Protein 5IWB (pdb70)

Radius of gyration: 17.61 Å; Cα contacts (8 Å, |Δi|>4): 401; chains: 2; bounding box: 46×33×45 Å

Organism: Arabidopsis thaliana (NCBI:txid3702)

Secondary structure (DSSP, 8-state):
----TT--SSSEEEEE---STTPPPHHHHHHHHHHHHHHHHS-HHHHHHHEEEEEESS-EEEEE---HHHHHTTTTSTTEEEEEE---SBTTTTB--SEEEETTEEE--/--HHHHHHHHHHHHHHHTT-HHHHHHHHHHHHHTT----HHHHHHHHHHHHHHT-HHHHHHHHHHHHHTTGGG-HHHHHHHHHHHHHTT-HHHHHHHHHH-----HHHHHHHHHHH-

Nearest PDB structures (foldseek):
  5iww-assembly1_C  TM=9.945E-01  e=4.460E-23  Arabidopsis thaliana
  5gi0-assembly1_A  TM=9.874E-01  e=4.372E-20  Arabidopsis thaliana
  5mpy-assembly1_B  TM=9.295E-01  e=5.511E-19  Arabidopsis thaliana
  5ydg-assembly1_A  TM=9.450E-01  e=2.407E-15  Arabidopsis thaliana
  5mpx-assembly1_A  TM=9.045E-01  e=8.274E-15  Arabidopsis thaliana

B-factor: mean 23.78, std 11.67, range [8.82, 72.84]

Foldseek 3Di:
DDDAALQPQQKKKWAFDADPVPGDDPVVLVVVQLVLQCVLVVHSQVSLQFFFAAADPPTRITMGGHHNVSLVVSPPDHGTDDIGGFHPPDNVVSHSDHFTRHSHDTHGD/DDVVLVVLLVVLQVCVVVVVLVVSLVSVVVCVVVPNDHDLSSLLSNLVSCLVVLVVVVLVVVVVVCVVVVVLAPPSNLVSSLLSCLSNQNLVVSVVSVVSYPVDDVVVSPVSNVVND

Sequence (226 aa):
TIMLPGSDYNHWLIVMEFPKDPAPSRDQMIDTYLNTLATVLGSMEEAKKNMYAFSTTTYTGFQCTIDEETSEKFKGLPGVLWVLPDSYIDVKNKDYGGDKYINGEIIPSVAPTVVTYNALIDGLCKAGKLDEALKLFEEMVEKGIKPDEEFTFSSVVLKACARLGALELGKQIHGYVIKSGFESNVVVYNALIDMYSKCGLLEEARKVFDEMPELTYRRVVESYCRRAK

InterPro domains:
  IPR037045 Peptidase S8 propeptide/proteinase inhibitor I9 superfamily [G3DSA:3.30.70.80] (83-169)
  IPR039206 MORF/ORRM1/DAG-like [PTHR31346] (8-218)
  IPR054059 MORF/ORRM1/DAG-like, MORF domain [PF21864] (87-179)

GO terms:
  GO:0005515 protein binding (F, IPI)
  GO:0003729 mRNA binding (F, IDA)
  GO:0009507 chloroplast (C, HDA)
  GO:0009570 chloroplast stroma (C, HDA)
  GO:0009941 chloroplast envelope (C, HDA)
  GO:1900865 chloroplast RNA modification (P, IMP)
  GO:0009507 chloroplast (C, IPI)
  GO:0042803 protein homodimerization activity (F, IPI)
  GO:0046983 protein dimerization activity (F, IPI)

Solvent-accessible surface area: 11400 Å² total; per-residue (Å²): 177,32,78,4,18,17,8,73,34,75,35,6,0,0,5,6,103,40,85,184,131,116,69,27,58,85,98,102,22,8,78,42,0,10,82,14,0,15,98,25,52,65,46,70,135,67,0,79,124,19,1,46,0,0,6,13,116,73,8,40,0,0,0,0,51,13,74,84,133,24,1,88,117,0,99,79,46,117,29,22,31,3,9,2,0,1,1,34,86,50,34,191,102,146,41,28,3,16,20,57,13,100,104,39,101,68,74,99,114,135,56,109,66,12,71,71,25,22,63,92,0,79,35,42,10,185,63,55,115,23,84,90,0,5,113,38,1,21,62,0,5,92,144,63,31,152,3,31,47,121,0,1,25,24,0,0,77,0,0,6,140,73,48,25,40,82,6,0,33,2,0,0,0,22,0,1,16,44,45,34,53,88,39,72,58,0,3,49,7,0,6,33,0,2,0,78,26,25,58,34,126,46,0,117,58,0,52,91,64,35,154,188,34,61,69,170,129,3,48,53,14,44,73,174,54,172

Structure (mmCIF, N/CA/C/O backbone):
data_5IWB
#
_entry.id   5IWB
#
_cell.length_a   63.110
_cell.length_b   63.110
_cell.length_c   136.303
_cell.angle_alpha   90.00
_cell.angle_beta   90.00
_cell.angle_gamma   90.00
#
_symmetry.space_group_name_H-M   'P 41 21 2'
#
loop_
_entity.id
_entity.type
_entity.pdbx_description
1 polymer 'Multiple organellar RNA editing factor 9, chloroplastic'
2 polymer PLS3-PPR
3 water water
#
loop_
_atom_site.group_PDB
_atom_site.id
_atom_site.type_symbol
_atom_site.label_atom_id
_atom_site.label_alt_id
_atom_site.label_comp_id
_atom_site.label_asym_id
_atom_site.label_entity_id
_atom_site.label_seq_id
_atom_site.pdbx_PDB_ins_code
_atom_site.Cartn_x
_atom_site.Cartn_y
_atom_site.Cartn_z
_atom_site.occupancy
_atom_site.B_iso_or_equiv
_atom_site.auth_seq_id
_atom_site.auth_comp_id
_atom_site.auth_asym_id
_atom_site.auth_atom_id
_atom_site.pdbx_PDB_model_num
ATOM 1 N N . THR A 1 6 ? -17.974 -2.352 -5.335 1.00 48.12 6 THR A N 1
ATOM 2 C CA . THR A 1 6 ? -17.329 -2.088 -6.620 1.00 55.51 6 THR A CA 1
ATOM 3 C C . THR A 1 6 ? -17.172 -0.589 -6.890 1.00 57.67 6 THR A C 1
ATOM 4 O O . THR A 1 6 ? -16.193 -0.160 -7.503 1.00 61.96 6 THR A O 1
ATOM 8 N N . ILE A 1 7 ? -18.140 0.202 -6.435 1.00 44.76 7 ILE A N 1
ATOM 9 C CA . ILE A 1 7 ? -18.132 1.648 -6.625 1.00 31.42 7 ILE A CA 1
ATOM 10 C C . ILE A 1 7 ? -17.562 2.298 -5.375 1.00 22.27 7 ILE A C 1
ATOM 11 O O . ILE A 1 7 ? -18.046 2.047 -4.267 1.00 26.55 7 ILE A O 1
ATOM 16 N N . MET A 1 8 ? -16.528 3.123 -5.545 1.00 23.10 8 MET A N 1
ATOM 17 C CA . MET A 1 8 ? -15.936 3.868 -4.437 1.00 23.69 8 MET A CA 1
ATOM 18 C C . MET A 1 8 ? -15.551 5.261 -4.917 1.00 26.52 8 MET A C 1
ATOM 19 O O . MET A 1 8 ? -15.230 5.455 -6.093 1.00 25.87 8 MET A O 1
ATOM 24 N N . LEU A 1 9 ? -15.581 6.230 -4.000 1.00 19.58 9 LEU A N 1
ATOM 25 C CA . LEU A 1 9 ? -15.182 7.585 -4.353 1.00 17.98 9 LEU A CA 1
ATOM 26 C C . LEU A 1 9 ? -13.683 7.641 -4.646 1.00 22.65 9 LEU A C 1
ATOM 27 O O . LEU A 1 9 ? -12.896 6.902 -4.043 1.00 20.63 9 LEU A O 1
ATOM 32 N N . PRO A 1 10 ? -13.269 8.509 -5.570 1.00 21.05 10 PRO A N 1
ATOM 33 C CA . PRO A 1 10 ? -11.834 8.694 -5.821 1.00 22.18 10 PRO A CA 1
ATOM 34 C C . PRO A 1 10 ? -11.103 9.034 -4.531 1.00 19.03 10 PRO A C 1
ATOM 35 O O . PRO A 1 10 ? -11.518 9.918 -3.780 1.00 18.85 10 PRO A O 1
ATOM 39 N N . GLY A 1 11 ? -10.016 8.307 -4.271 1.00 17.81 11 GLY A N 1
ATOM 40 C CA . GLY A 1 11 ? -9.213 8.518 -3.090 1.00 19.88 11 GLY A CA 1
ATOM 41 C C . GLY A 1 11 ? -9.589 7.671 -1.890 1.00 20.61 11 GLY A C 1
ATOM 42 O O . GLY A 1 11 ? -8.803 7.587 -0.941 1.00 23.30 11 GLY A O 1
ATOM 43 N N . SER A 1 12 ? -10.764 7.048 -1.897 1.00 18.41 12 SER A N 1
ATOM 44 C CA . SER A 1 12 ? -11.203 6.220 -0.773 1.00 15.92 12 SER A CA 1
ATOM 45 C C . SER A 1 12 ? -10.576 4.842 -0.905 1.00 24.72 12 SER A C 1
ATOM 46 O O . SER A 1 12 ? -11.072 3.993 -1.644 1.00 30.48 12 SER A O 1
ATOM 49 N N . ASP A 1 13 ? -9.482 4.607 -0.179 1.00 17.62 13 ASP A N 1
ATOM 50 C CA . ASP A 1 13 ? -8.791 3.324 -0.213 1.00 15.88 13 ASP A CA 1
ATOM 51 C C . ASP A 1 13 ? -8.769 2.639 1.150 1.00 16.48 13 ASP A C 1
ATOM 52 O O . ASP A 1 13 ? -8.068 1.634 1.315 1.00 18.27 13 ASP A O 1
ATOM 57 N N . TYR A 1 14 ? -9.502 3.172 2.126 1.00 15.35 14 TYR A N 1
ATOM 58 C CA . TYR A 1 14 ? -9.618 2.629 3.483 1.00 16.48 14 TYR A CA 1
ATOM 59 C C . TYR A 1 14 ? -8.284 2.617 4.223 1.00 14.91 14 TYR A C 1
ATOM 60 O O . TYR A 1 14 ? -8.146 1.955 5.262 1.00 15.74 14 TYR A O 1
ATOM 69 N N . ASN A 1 15 ? -7.316 3.386 3.716 1.00 18.94 15 ASN A N 1
ATOM 70 C CA . ASN A 1 15 ? -6.077 3.690 4.428 1.00 14.79 15 ASN A CA 1
ATOM 71 C C . ASN A 1 15 ? -5.955 5.185 4.702 1.00 16.84 15 ASN A C 1
ATOM 72 O O . ASN A 1 15 ? -4.885 5.651 5.122 1.00 16.42 15 ASN A O 1
ATOM 77 N N . HIS A 1 16 ? -7.018 5.942 4.439 1.00 12.21 16 HIS A N 1
ATOM 78 C CA . HIS A 1 16 ? -7.135 7.365 4.736 1.00 13.72 16 HIS A CA 1
ATOM 79 C C . HIS A 1 16 ? -8.474 7.577 5.418 1.00 15.96 16 HIS A C 1
ATOM 80 O O . HIS A 1 16 ? -9.506 7.141 4.894 1.00 13.89 16 HIS A O 1
ATOM 87 N N . TRP A 1 17 ? -8.473 8.249 6.570 1.00 11.21 17 TRP A N 1
ATOM 88 C CA . TRP A 1 17 ? -9.663 8.322 7.404 1.00 10.98 17 TRP A CA 1
ATOM 89 C C . TRP A 1 17 ? -9.934 9.738 7.876 1.00 14.09 17 TRP A C 1
ATOM 90 O O . TRP A 1 17 ? -9.024 10.438 8.321 1.00 12.95 17 TRP A O 1
ATOM 101 N N . LEU A 1 18 ? -11.202 10.140 7.775 1.00 10.73 18 LEU A N 1
ATOM 102 C CA . LEU A 1 18 ? -11.708 11.389 8.328 1.00 11.02 18 LEU A CA 1
ATOM 103 C C . LEU A 1 18 ? -12.308 11.116 9.705 1.00 13.08 18 LEU A C 1
ATOM 104 O O . LEU A 1 18 ? -13.261 10.335 9.832 1.00 12.59 18 LEU A O 1
ATOM 109 N N . ILE A 1 19 ? -11.763 11.766 10.728 1.00 10.81 19 ILE A N 1
ATOM 110 C CA . ILE A 1 19 ? -12.229 11.639 12.108 1.00 12.11 19 ILE A CA 1
ATOM 111 C C . ILE A 1 19 ? -12.844 12.978 12.487 1.00 13.89 19 ILE A C 1
ATOM 112 O O . ILE A 1 19 ? -12.122 13.969 12.651 1.00 12.80 19 ILE A O 1
ATOM 117 N N . VAL A 1 20 ? -14.176 13.033 12.612 1.00 10.59 20 VAL A N 1
ATOM 118 C CA . VAL A 1 20 ? -14.872 14.276 12.914 1.00 12.16 20 VAL A CA 1
ATOM 119 C C . VAL A 1 20 ? -15.134 14.329 14.407 1.00 12.25 20 VAL A C 1
ATOM 120 O O . VAL A 1 20 ? -15.654 13.371 14.990 1.00 11.68 20 VAL A O 1
ATOM 124 N N . MET A 1 21 ? -14.751 15.428 15.036 1.00 10.27 21 MET A N 1
ATOM 125 C CA . MET A 1 21 ? -14.941 15.540 16.468 1.00 15.10 21 MET A CA 1
ATOM 126 C C . MET A 1 21 ? -15.975 16.607 16.783 1.00 12.43 21 MET A C 1
ATOM 127 O O . MET A 1 21 ? -16.298 17.457 15.953 1.00 14.68 21 MET A O 1
ATOM 132 N N . GLU A 1 22 ? -16.540 16.508 17.981 1.00 13.32 22 GLU A N 1
ATOM 133 C CA . GLU A 1 22 ? -17.421 17.537 18.505 1.00 17.26 22 GLU A CA 1
ATOM 134 C C . GLU A 1 22 ? -16.784 18.129 19.752 1.00 18.25 22 GLU A C 1
ATOM 135 O O . GLU A 1 22 ? -16.195 17.409 20.566 1.00 21.27 22 GLU A O 1
ATOM 141 N N . PHE A 1 23 ? -16.874 19.448 19.876 1.00 15.01 23 PHE A N 1
ATOM 142 C CA . PHE A 1 23 ? -16.190 20.158 20.934 1.00 19.44 23 PHE A CA 1
ATOM 143 C C . PHE A 1 23 ? -17.189 20.846 21.857 1.00 22.41 23 PHE A C 1
ATOM 144 O O . PHE A 1 23 ? -18.316 21.135 21.449 1.00 22.94 23 PHE A O 1
ATOM 152 N N . PRO A 1 24 ? -16.805 21.120 23.100 1.00 20.36 24 PRO A N 1
ATOM 153 C CA . PRO A 1 24 ? -17.708 21.831 24.014 1.00 23.90 24 PRO A CA 1
ATOM 154 C C . PRO A 1 24 ? -17.958 23.255 23.539 1.00 27.28 24 PRO A C 1
ATOM 155 O O . PRO A 1 24 ? -17.301 23.778 22.637 1.00 24.41 24 PRO A O 1
ATOM 159 N N . LYS A 1 25 ? -18.934 23.892 24.181 1.00 21.09 25 LYS A N 1
ATOM 160 C CA . LYS A 1 25 ? -19.278 25.274 23.869 1.00 27.01 25 LYS A CA 1
ATOM 161 C C . LYS A 1 25 ? -19.199 26.175 25.091 1.00 23.30 25 LYS A C 1
ATOM 162 O O . LYS A 1 25 ? -19.672 27.316 25.038 1.00 24.58 25 LYS A O 1
ATOM 168 N N . ASP A 1 26 ? -18.608 25.697 26.183 1.00 22.50 26 ASP A N 1
ATOM 169 C CA . ASP A 1 26 ? -18.547 26.474 27.420 1.00 27.20 26 ASP A CA 1
ATOM 170 C C . ASP A 1 26 ? -17.175 26.425 28.092 1.00 32.66 26 ASP A C 1
ATOM 171 O O . ASP A 1 26 ? -17.057 25.949 29.222 1.00 32.52 26 ASP A O 1
ATOM 176 N N . PRO A 1 27 ? -16.141 26.963 27.425 1.00 23.25 27 PRO A N 1
ATOM 177 C CA . PRO A 1 27 ? -16.225 27.667 26.141 1.00 21.88 27 PRO A CA 1
ATOM 178 C C . PRO A 1 27 ? -15.887 26.783 24.944 1.00 22.15 27 PRO A C 1
ATOM 179 O O . PRO A 1 27 ? -15.412 25.656 25.115 1.00 22.02 27 PRO A O 1
ATOM 183 N N . ALA A 1 28 ? -16.140 27.307 23.749 1.00 15.92 28 ALA A N 1
ATOM 184 C CA . ALA A 1 28 ? -15.601 26.700 22.544 1.00 16.14 28 ALA A CA 1
ATOM 185 C C . ALA A 1 28 ? -14.079 26.758 22.588 1.00 18.70 28 ALA A C 1
ATOM 186 O O . ALA A 1 28 ? -13.506 27.765 23.027 1.00 18.89 28 ALA A O 1
ATOM 188 N N . PRO A 1 29 ? -13.391 25.702 22.171 1.00 19.02 29 PRO A N 1
ATOM 189 C CA . PRO A 1 29 ? -11.927 25.724 22.136 1.00 18.04 29 PRO A CA 1
ATOM 190 C C . PRO A 1 29 ? -11.408 26.604 21.003 1.00 17.75 29 PRO A C 1
ATOM 191 O O . PRO A 1 29 ? -12.089 26.864 20.009 1.00 20.18 29 PRO A O 1
ATOM 195 N N . SER A 1 30 ? -10.177 27.074 21.173 1.00 14.99 30 SER A N 1
ATOM 196 C CA . SER A 1 30 ? -9.551 27.843 20.110 1.00 16.04 30 SER A CA 1
ATOM 197 C C . SER A 1 30 ? -9.150 26.905 18.975 1.00 20.29 30 SER A C 1
ATOM 198 O O . SER A 1 30 ? -9.175 25.682 19.116 1.00 17.91 30 SER A O 1
ATOM 201 N N . ARG A 1 31 ? -8.778 27.490 17.832 1.00 16.39 31 ARG A N 1
ATOM 202 C CA . ARG A 1 31 ? -8.271 26.671 16.733 1.00 16.24 31 ARG A CA 1
ATOM 203 C C . ARG A 1 31 ? -7.090 25.823 17.186 1.00 14.27 31 ARG A C 1
ATOM 204 O O . ARG A 1 31 ? -7.015 24.625 16.880 1.00 16.53 31 ARG A O 1
ATOM 212 N N . ASP A 1 32 ? -6.156 26.426 17.920 1.00 13.78 32 ASP A N 1
ATOM 213 C CA . ASP A 1 32 ? -4.993 25.661 18.352 1.00 18.25 32 ASP A CA 1
ATOM 214 C C . ASP A 1 32 ? -5.388 24.548 19.305 1.00 17.74 32 ASP A C 1
ATOM 215 O O . ASP A 1 32 ? -4.817 23.458 19.260 1.00 16.36 32 ASP A O 1
ATOM 220 N N . GLN A 1 33 ? -6.355 24.805 20.187 1.00 12.99 33 GLN A N 1
ATOM 221 C CA . GLN A 1 33 ? -6.808 23.741 21.076 1.00 14.78 33 GLN A CA 1
ATOM 222 C C . GLN A 1 33 ? -7.447 22.596 20.300 1.00 11.44 33 GLN A C 1
ATOM 223 O O . GLN A 1 33 ? -7.266 21.423 20.658 1.00 14.88 33 GLN A O 1
ATOM 229 N N . MET A 1 34 ? -8.194 22.911 19.236 1.00 11.78 34 MET A N 1
ATOM 230 C CA . MET A 1 34 ? -8.778 21.852 18.415 1.00 10.88 34 MET A CA 1
ATOM 231 C C . MET A 1 34 ? -7.695 21.035 17.729 1.00 12.77 34 MET A C 1
ATOM 232 O O . MET A 1 34 ? -7.762 19.802 17.700 1.00 13.32 34 MET A O 1
ATOM 237 N N . ILE A 1 35 ? -6.677 21.704 17.182 1.00 12.89 35 ILE A N 1
ATOM 238 C CA . ILE A 1 35 ? -5.588 20.975 16.543 1.00 12.90 35 ILE A CA 1
ATOM 239 C C . ILE A 1 35 ? -4.879 20.088 17.560 1.00 12.82 35 ILE A C 1
ATOM 240 O O . ILE A 1 35 ? -4.565 18.922 17.279 1.00 14.21 35 ILE A O 1
ATOM 245 N N . ASP A 1 36 ? -4.619 20.621 18.760 1.00 12.92 36 ASP A N 1
ATOM 246 C CA . ASP A 1 36 ? -3.989 19.808 19.798 1.00 14.50 36 ASP A CA 1
ATOM 247 C C . ASP A 1 36 ? -4.865 18.614 20.151 1.00 15.66 36 ASP A C 1
ATOM 248 O O . ASP A 1 36 ? -4.357 17.516 20.408 1.00 15.00 36 ASP A O 1
ATOM 253 N N . THR A 1 37 ? -6.186 18.803 20.137 1.00 13.03 37 THR A N 1
ATOM 254 C CA . THR A 1 37 ? -7.086 17.687 20.423 1.00 15.59 37 THR A CA 1
ATOM 255 C C . THR A 1 37 ? -7.017 16.628 19.332 1.00 15.26 37 THR A C 1
ATOM 256 O O . THR A 1 37 ? -7.008 15.430 19.632 1.00 12.64 37 THR A O 1
ATOM 260 N N . TYR A 1 38 ? -6.973 17.044 18.060 1.00 12.06 38 TYR A N 1
ATOM 261 C CA . TYR A 1 38 ? -6.812 16.071 16.980 1.00 10.61 38 TYR A CA 1
ATOM 262 C C . TYR A 1 38 ? -5.566 15.230 17.203 1.00 13.92 38 TYR A C 1
ATOM 263 O O . TYR A 1 38 ? -5.615 13.998 17.142 1.00 12.93 38 TYR A O 1
ATOM 272 N N . LEU A 1 39 ? -4.432 15.890 17.469 1.00 12.45 39 LEU A N 1
ATOM 273 C CA . LEU A 1 39 ? -3.171 15.168 17.623 1.00 15.02 39 LEU A CA 1
ATOM 274 C C . LEU A 1 39 ? -3.171 14.298 18.875 1.00 14.91 39 LEU A C 1
ATOM 275 O O . LEU A 1 39 ? -2.684 13.166 18.837 1.00 12.37 39 LEU A O 1
ATOM 280 N N . ASN A 1 40 ? -3.708 14.808 19.991 1.00 12.95 40 ASN A N 1
ATOM 281 C CA . ASN A 1 40 ? -3.793 14.006 21.213 1.00 14.57 40 ASN A CA 1
ATOM 282 C C . ASN A 1 40 ? -4.642 12.759 21.000 1.00 15.18 40 ASN A C 1
ATOM 283 O O . ASN A 1 40 ? -4.290 11.670 21.476 1.00 14.91 40 ASN A O 1
ATOM 288 N N . THR A 1 41 ? -5.779 12.905 20.308 1.00 15.49 41 THR A N 1
ATOM 289 C CA . THR A 1 41 ? -6.652 11.760 20.053 1.00 14.15 41 THR A CA 1
ATOM 290 C C . THR A 1 41 ? -5.954 10.739 19.166 1.00 15.03 41 THR A C 1
ATOM 291 O O . THR A 1 41 ? -5.989 9.531 19.432 1.00 13.06 41 THR A O 1
ATOM 295 N N . LEU A 1 42 ? -5.311 11.213 18.100 1.00 11.86 42 LEU A N 1
ATOM 296 C CA . LEU A 1 42 ? -4.584 10.309 17.223 1.00 13.19 42 LEU A CA 1
ATOM 297 C C . LEU A 1 42 ? -3.423 9.655 17.962 1.00 15.42 42 LEU A C 1
ATOM 298 O O . LEU A 1 42 ? -3.142 8.468 17.766 1.00 16.17 42 LEU A O 1
ATOM 303 N N . ALA A 1 43 ? -2.748 10.415 18.831 1.00 14.66 43 ALA A N 1
ATOM 304 C CA . ALA A 1 43 ? -1.637 9.860 19.605 1.00 19.39 43 ALA A CA 1
ATOM 305 C C . ALA A 1 43 ? -2.116 8.810 20.599 1.00 23.09 43 ALA A C 1
ATOM 306 O O . ALA A 1 43 ? -1.414 7.825 20.856 1.00 20.64 43 ALA A O 1
ATOM 308 N N . THR A 1 44 ? -3.301 9.008 21.174 1.00 15.54 44 THR A N 1
ATOM 309 C CA . THR A 1 44 ? -3.878 7.989 22.048 1.00 21.18 44 THR A CA 1
ATOM 310 C C . THR A 1 44 ? -4.024 6.657 21.318 1.00 23.82 44 THR A C 1
ATOM 311 O O . THR A 1 44 ? -3.732 5.595 21.882 1.00 21.26 44 THR A O 1
ATOM 315 N N . VAL A 1 45 ? -4.456 6.694 20.057 1.00 17.14 45 VAL A N 1
ATOM 316 C CA . VAL A 1 45 ? -4.702 5.468 19.307 1.00 21.76 45 VAL A CA 1
ATOM 317 C C . VAL A 1 45 ? -3.404 4.872 18.779 1.00 23.91 45 VAL A C 1
ATOM 318 O O . VAL A 1 45 ? -3.199 3.653 18.840 1.00 23.77 45 VAL A O 1
ATOM 322 N N . LEU A 1 46 ? -2.506 5.706 18.256 1.00 16.22 46 LEU A N 1
ATOM 323 C CA . LEU A 1 46 ? -1.290 5.175 17.646 1.00 17.29 46 LEU A CA 1
ATOM 324 C C . LEU A 1 46 ? -0.206 4.863 18.671 1.00 20.78 46 LEU A C 1
ATOM 325 O O . LEU A 1 46 ? 0.649 4.006 18.411 1.00 26.15 46 LEU A O 1
ATOM 330 N N . GLY A 1 47 ? -0.207 5.542 19.817 1.00 18.01 47 GLY A N 1
ATOM 331 C CA . GLY A 1 47 ? 0.748 5.266 20.872 1.00 24.58 47 GLY A CA 1
ATOM 332 C C . GLY A 1 47 ? 1.805 6.326 21.083 1.00 23.98 47 GLY A C 1
ATOM 333 O O . GLY A 1 47 ? 2.533 6.253 22.078 1.00 24.57 47 GLY A O 1
ATOM 334 N N . SER A 1 48 ? 1.929 7.308 20.197 1.00 19.47 48 SER A N 1
ATOM 335 C CA . SER A 1 48 ? 2.886 8.378 20.443 1.00 17.94 48 SER A CA 1
ATOM 336 C C . SER A 1 48 ? 2.476 9.610 19.661 1.00 17.08 48 SER A C 1
ATOM 337 O O . SER A 1 48 ? 1.845 9.514 18.605 1.00 16.49 48 SER A O 1
ATOM 340 N N . MET A 1 49 ? 2.860 10.768 20.200 1.00 15.76 49 MET A N 1
ATOM 341 C CA . MET A 1 49 ? 2.682 12.023 19.484 1.00 16.69 49 MET A CA 1
ATOM 342 C C . MET A 1 49 ? 3.504 12.049 18.204 1.00 19.84 49 MET A C 1
ATOM 343 O O . MET A 1 49 ? 3.060 12.608 17.194 1.00 14.14 49 MET A O 1
ATOM 348 N N . GLU A 1 50 ? 4.699 11.436 18.211 1.00 18.59 50 GLU A N 1
ATOM 349 C CA . GLU A 1 50 ? 5.501 11.407 16.991 1.00 16.27 50 GLU A CA 1
ATOM 350 C C . GLU A 1 50 ? 4.750 10.724 15.855 1.00 19.03 50 GLU A C 1
ATOM 351 O O . GLU A 1 50 ? 4.734 11.215 14.720 1.00 16.64 50 GLU A O 1
ATOM 357 N N . GLU A 1 51 ? 4.140 9.571 16.134 1.00 15.98 51 GLU A N 1
ATOM 358 C CA . GLU A 1 51 ? 3.383 8.878 15.094 1.00 17.78 51 GLU A CA 1
ATOM 359 C C . GLU A 1 51 ? 2.131 9.648 14.701 1.00 14.53 51 GLU A C 1
ATOM 360 O O . GLU A 1 51 ? 1.730 9.620 13.531 1.00 16.99 51 GLU A O 1
ATOM 366 N N . ALA A 1 52 ? 1.498 10.331 15.657 1.00 16.14 52 ALA A N 1
ATOM 367 C CA . ALA A 1 52 ? 0.335 11.149 15.325 1.00 14.73 52 ALA A CA 1
ATOM 368 C C . ALA A 1 52 ? 0.722 12.268 14.372 1.00 15.79 52 ALA A C 1
ATOM 369 O O . ALA A 1 52 ? 0.063 12.487 13.349 1.00 12.82 52 ALA A O 1
ATOM 371 N N . LYS A 1 53 ? 1.809 12.979 14.680 1.00 14.10 53 LYS A N 1
ATOM 372 C CA . LYS A 1 53 ? 2.220 14.069 13.801 1.00 12.19 53 LYS A CA 1
ATOM 373 C C . LYS A 1 53 ? 2.595 13.568 12.413 1.00 20.29 53 LYS A C 1
ATOM 374 O O . LYS A 1 53 ? 2.355 14.263 11.418 1.00 15.86 53 LYS A O 1
ATOM 380 N N . LYS A 1 54 ? 3.166 12.360 12.324 1.00 13.77 54 LYS A N 1
ATOM 381 C CA . LYS A 1 54 ? 3.585 11.819 11.039 1.00 15.50 54 LYS A CA 1
ATOM 382 C C . LYS A 1 54 ? 2.394 11.432 10.167 1.00 15.67 54 LYS A C 1
ATOM 383 O O . LYS A 1 54 ? 2.481 11.512 8.937 1.00 14.68 54 LYS A O 1
ATOM 389 N N . ASN A 1 55 ? 1.271 11.047 10.772 1.00 13.95 55 ASN A N 1
ATOM 390 C CA . ASN A 1 55 ? 0.169 10.466 10.029 1.00 15.92 55 ASN A CA 1
ATOM 391 C C . ASN A 1 55 ? -1.058 11.358 9.906 1.00 17.39 55 ASN A C 1
ATOM 392 O O . ASN A 1 55 ? -1.982 11.009 9.166 1.00 13.40 55 ASN A O 1
ATOM 397 N N . MET A 1 56 ? -1.089 12.512 10.560 1.00 11.57 56 MET A N 1
ATOM 398 C CA . MET A 1 56 ? -2.171 13.460 10.300 1.00 10.94 56 MET A CA 1
ATOM 399 C C . MET A 1 56 ? -1.769 14.296 9.089 1.00 13.38 56 MET A C 1
ATOM 400 O O . MET A 1 56 ? -0.802 15.063 9.154 1.00 14.53 56 MET A O 1
ATOM 405 N N . TYR A 1 57 ? -2.490 14.160 7.971 1.00 13.88 57 TYR A N 1
ATOM 406 C CA . TYR A 1 57 ? -2.072 14.882 6.773 1.00 12.14 57 TYR A CA 1
ATOM 407 C C . TYR A 1 57 ? -2.927 16.107 6.478 1.00 13.82 57 TYR A C 1
ATOM 408 O O . TYR A 1 57 ? -2.506 16.950 5.678 1.00 14.01 57 TYR A O 1
ATOM 417 N N . ALA A 1 58 ? -4.098 16.229 7.097 1.00 11.43 58 ALA A N 1
ATOM 418 C CA . ALA A 1 58 ? -4.960 17.381 6.867 1.00 14.62 58 ALA A CA 1
ATOM 419 C C . ALA A 1 58 ? -5.974 17.483 7.996 1.00 11.91 58 ALA A C 1
ATOM 420 O O . ALA A 1 58 ? -6.204 16.528 8.736 1.00 11.53 58 ALA A O 1
ATOM 422 N N . PHE A 1 59 ? -6.595 18.653 8.104 1.00 11.87 59 PHE A N 1
ATOM 423 C CA . PHE A 1 59 ? -7.601 18.885 9.135 1.00 10.78 59 PHE A CA 1
ATOM 424 C C . PHE A 1 59 ? -8.378 20.142 8.770 1.00 13.66 59 PHE A C 1
ATOM 425 O O . PHE A 1 59 ? -7.993 20.897 7.876 1.00 13.74 59 PHE A O 1
ATOM 433 N N . SER A 1 60 ? -9.471 20.373 9.497 1.00 12.02 60 SER A N 1
ATOM 434 C CA . SER A 1 60 ? -10.165 21.649 9.439 1.00 12.29 60 SER A CA 1
ATOM 435 C C . SER A 1 60 ? -10.603 22.012 10.845 1.00 12.71 60 SER A C 1
ATOM 436 O O . SER A 1 60 ? -10.798 21.136 11.694 1.00 13.94 60 SER A O 1
ATOM 439 N N . THR A 1 61 ? -10.723 23.318 11.091 1.00 14.15 61 THR A N 1
ATOM 440 C CA . THR A 1 61 ? -11.369 23.812 12.299 1.00 16.01 61 THR A CA 1
ATOM 441 C C . THR A 1 61 ? -12.501 24.770 11.958 1.00 16.29 61 THR A C 1
ATOM 442 O O . THR A 1 61 ? -13.020 25.442 12.859 1.00 20.23 61 THR A O 1
ATOM 446 N N . THR A 1 62 ? -12.884 24.856 10.687 1.00 18.92 62 THR A N 1
ATOM 447 C CA . THR A 1 62 ? -13.909 25.790 10.236 1.00 22.31 62 THR A CA 1
ATOM 448 C C . THR A 1 62 ? -15.038 25.059 9.514 1.00 20.61 62 THR A C 1
ATOM 449 O O . THR A 1 62 ? -16.096 24.809 10.105 1.00 25.02 62 THR A O 1
ATOM 453 N N . THR A 1 63 ? -14.805 24.703 8.246 1.00 18.22 63 THR A N 1
ATOM 454 C CA . THR A 1 63 ? -15.792 23.970 7.451 1.00 26.13 63 THR A CA 1
ATOM 455 C C . THR A 1 63 ? -16.288 22.737 8.195 1.00 25.03 63 THR A C 1
ATOM 456 O O . THR A 1 63 ? -17.490 22.452 8.239 1.00 20.27 63 THR A O 1
ATOM 460 N N . TYR A 1 64 ? -15.357 21.977 8.760 1.00 15.59 64 TYR A N 1
ATOM 461 C CA . TYR A 1 64 ? -15.656 20.868 9.648 1.00 14.59 64 TYR A CA 1
ATOM 462 C C . TYR A 1 64 ? -14.625 20.906 10.764 1.00 16.99 64 TYR A C 1
ATOM 463 O O . TYR A 1 64 ? -13.592 21.571 10.649 1.00 18.86 64 TYR A O 1
ATOM 472 N N . THR A 1 65 ? -14.914 20.228 11.871 1.00 13.93 65 THR A N 1
ATOM 473 C CA . THR A 1 65 ? -13.946 20.158 12.968 1.00 12.16 65 THR A CA 1
ATOM 474 C C . THR A 1 65 ? -13.479 18.706 13.070 1.00 12.35 65 THR A C 1
ATOM 475 O O . THR A 1 65 ? -13.937 17.936 13.910 1.00 17.16 65 THR A O 1
ATOM 479 N N . GLY A 1 66 ? -12.543 18.336 12.202 1.00 12.20 66 GLY A N 1
ATOM 480 C CA . GLY A 1 66 ? -12.031 16.982 12.246 1.00 12.96 66 GLY A CA 1
ATOM 481 C C . GLY A 1 66 ? -10.672 16.945 11.590 1.00 14.69 66 GLY A C 1
ATOM 482 O O . GLY A 1 66 ? -10.195 17.947 11.054 1.00 13.20 66 GLY A O 1
ATOM 483 N N . PHE A 1 67 ? -10.048 15.769 11.635 1.00 11.78 67 PHE A N 1
ATOM 484 C CA . PHE A 1 67 ? -8.724 15.592 11.057 1.00 11.50 67 PHE A CA 1
ATOM 485 C C . PHE A 1 67 ? -8.729 14.370 10.153 1.00 13.36 67 PHE A C 1
ATOM 486 O O . PHE A 1 67 ? -9.645 13.548 10.188 1.00 12.85 67 PHE A O 1
ATOM 494 N N . GLN A 1 68 ? -7.691 14.276 9.328 1.00 12.06 68 GLN A N 1
ATOM 495 C CA . GLN A 1 68 ? -7.592 13.241 8.311 1.00 11.53 68 GLN A CA 1
ATOM 496 C C . GLN A 1 68 ? -6.226 12.580 8.424 1.00 9.96 68 GLN A C 1
ATOM 497 O O . GLN A 1 68 ? -5.202 13.271 8.502 1.00 12.32 68 GLN A O 1
ATOM 503 N N . CYS A 1 69 ? -6.199 11.247 8.439 1.00 10.15 69 CYS A N 1
ATOM 504 C CA . CYS A 1 69 ? -4.957 10.575 8.806 1.00 11.89 69 CYS A CA 1
ATOM 505 C C . CYS A 1 69 ? -4.784 9.276 8.029 1.00 13.29 69 CYS A C 1
ATOM 506 O O . CYS A 1 69 ? -5.751 8.645 7.595 1.00 12.43 69 CYS A O 1
ATOM 509 N N . THR A 1 70 ? -3.515 8.883 7.879 1.00 14.04 70 THR A N 1
ATOM 510 C CA . THR A 1 70 ? -3.140 7.628 7.227 1.00 14.92 70 THR A CA 1
ATOM 511 C C . THR A 1 70 ? -3.032 6.541 8.289 1.00 17.14 70 THR A C 1
ATOM 512 O O . THR A 1 70 ? -2.024 6.442 8.999 1.00 15.64 70 THR A O 1
ATOM 516 N N . ILE A 1 71 ? -4.097 5.739 8.405 1.00 14.54 71 ILE A N 1
ATOM 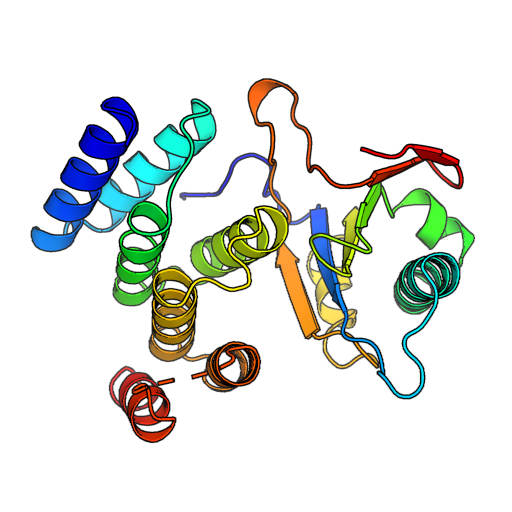517 C CA . ILE A 1 71 ? -4.189 4.619 9.339 1.00 14.20 71 ILE A CA 1
ATOM 518 C C . ILE A 1 71 ? -4.977 3.524 8.634 1.00 16.67 71 ILE A C 1
ATOM 519 O O . ILE A 1 71 ? -5.701 3.786 7.672 1.00 15.23 71 ILE A O 1
ATOM 524 N N . ASP A 1 72 ? -4.834 2.286 9.102 1.00 16.43 72 ASP A N 1
ATOM 525 C CA . ASP A 1 72 ? -5.626 1.245 8.462 1.00 14.66 72 ASP A CA 1
ATOM 526 C C . ASP A 1 72 ? -7.013 1.171 9.099 1.00 19.07 72 ASP A C 1
ATOM 527 O O . ASP A 1 72 ? -7.317 1.851 10.087 1.00 16.78 72 ASP A O 1
ATOM 532 N N . GLU A 1 73 ? -7.867 0.341 8.500 1.00 17.90 73 GLU A N 1
ATOM 533 C CA . GLU A 1 73 ? -9.268 0.315 8.906 1.00 14.87 73 GLU A CA 1
ATOM 534 C C . GLU A 1 73 ? -9.427 -0.200 10.330 1.00 16.58 73 GLU A C 1
ATOM 535 O O . GLU A 1 73 ? -10.243 0.327 11.097 1.00 15.81 73 GLU A O 1
ATOM 541 N N . GLU A 1 74 ? -8.671 -1.238 10.695 1.00 18.16 74 GLU A N 1
ATOM 542 C CA . GLU A 1 74 ? -8.722 -1.733 12.068 1.00 20.50 74 GLU A CA 1
ATOM 543 C C . GLU A 1 74 ? -8.329 -0.644 13.056 1.00 18.29 74 GLU A C 1
ATOM 544 O O . GLU A 1 74 ? -8.932 -0.516 14.127 1.00 18.93 74 GLU A O 1
ATOM 550 N N . THR A 1 75 ? -7.324 0.162 12.711 1.00 19.16 75 THR A N 1
ATOM 551 C CA . THR A 1 75 ? -6.932 1.240 13.612 1.00 18.70 75 THR A CA 1
ATOM 552 C C . THR A 1 75 ? -8.010 2.321 13.677 1.00 15.65 75 THR A C 1
ATOM 553 O O . THR A 1 75 ? -8.255 2.889 14.748 1.00 17.63 75 THR A O 1
ATOM 557 N N . SER A 1 76 ? -8.701 2.586 12.563 1.00 13.35 76 SER A N 1
ATOM 558 C CA . SER A 1 76 ? -9.764 3.589 12.593 1.00 12.84 76 SER A CA 1
ATOM 559 C C . SER A 1 76 ? -10.882 3.192 13.551 1.00 16.42 76 SER A C 1
ATOM 560 O O . SER A 1 76 ? -11.489 4.063 14.184 1.00 13.63 76 SER A O 1
ATOM 563 N N . GLU A 1 77 ? -11.156 1.889 13.689 1.00 17.76 77 GLU A N 1
ATOM 564 C CA . GLU A 1 77 ? -12.216 1.456 14.597 1.00 17.69 77 GLU A CA 1
ATOM 565 C C . GLU A 1 77 ? -11.947 1.876 16.032 1.00 16.18 77 GLU A C 1
ATOM 566 O O . GLU A 1 77 ? -12.895 2.075 16.802 1.00 19.59 77 GLU A O 1
ATOM 572 N N . LYS A 1 78 ? -10.671 1.987 16.421 1.00 14.94 78 LYS A N 1
ATOM 573 C CA . LYS A 1 78 ? -10.326 2.325 17.796 1.00 20.08 78 LYS A CA 1
ATOM 574 C C . LYS A 1 78 ? -10.744 3.735 18.180 1.00 19.36 78 LYS A C 1
ATOM 575 O O . LYS A 1 78 ? -10.747 4.057 19.376 1.00 19.04 78 LYS A O 1
ATOM 581 N N . PHE A 1 79 ? -11.070 4.590 17.204 1.00 15.57 79 PHE A N 1
ATOM 582 C CA . PHE A 1 79 ? -11.504 5.937 17.530 1.00 14.59 79 PHE A CA 1
ATOM 583 C C . PHE A 1 79 ? -12.950 5.991 17.995 1.00 17.14 79 PHE A C 1
ATOM 584 O O . PHE A 1 79 ? -13.321 6.924 18.712 1.00 16.68 79 PHE A O 1
ATOM 592 N N . LYS A 1 80 ? -13.766 5.020 17.610 1.00 18.53 80 LYS A N 1
ATOM 593 C CA . LYS A 1 80 ? -15.175 5.058 17.966 1.00 22.30 80 LYS A CA 1
ATOM 594 C C . LYS A 1 80 ? -15.327 4.919 19.475 1.00 26.18 80 LYS A C 1
ATOM 595 O O . LYS A 1 80 ? -14.694 4.066 20.104 1.00 29.11 80 LYS A O 1
ATOM 601 N N . GLY A 1 81 ? -16.125 5.797 20.067 1.00 25.16 81 GLY A N 1
ATOM 602 C CA . GLY A 1 81 ? -16.275 5.812 21.501 1.00 25.74 81 GLY A CA 1
ATOM 603 C C . GLY A 1 81 ? -15.255 6.642 22.248 1.00 30.98 81 GLY A C 1
ATOM 604 O O . GLY A 1 81 ? -15.426 6.860 23.453 1.00 31.85 81 GLY A O 1
ATOM 605 N N . LEU A 1 82 ? -14.197 7.111 21.588 1.00 22.05 82 LEU A N 1
ATOM 606 C CA . LEU A 1 82 ? -13.255 7.960 22.291 1.00 19.18 82 LEU A CA 1
ATOM 607 C C . LEU A 1 82 ? -13.911 9.314 22.550 1.00 22.47 82 LEU A C 1
ATOM 608 O O . LEU A 1 82 ? -14.813 9.726 21.807 1.00 20.49 82 LEU A O 1
ATOM 613 N N . PRO A 1 83 ? -13.500 10.006 23.612 1.00 28.08 83 PRO A N 1
ATOM 614 C CA . PRO A 1 83 ? -14.145 11.279 23.962 1.00 29.02 83 PRO A CA 1
ATOM 615 C C . PRO A 1 83 ? -14.118 12.252 22.798 1.00 21.56 83 PRO A C 1
ATOM 616 O O . PRO A 1 83 ? -13.065 12.530 22.221 1.00 22.13 83 PRO A O 1
ATOM 620 N N . GLY A 1 84 ? -15.300 12.753 22.445 1.00 22.20 84 GLY A N 1
ATOM 621 C CA . GLY A 1 84 ? -15.427 13.757 21.420 1.00 18.97 84 GLY A CA 1
ATOM 622 C C . GLY A 1 84 ? -15.460 13.242 19.998 1.00 16.74 84 GLY A C 1
ATOM 623 O O . GLY A 1 84 ? -15.701 14.034 19.084 1.00 18.90 84 GLY A O 1
ATOM 624 N N . VAL A 1 85 ? -15.222 11.956 19.763 1.00 14.50 85 VAL A N 1
ATOM 625 C CA . VAL A 1 85 ? -15.248 11.444 18.393 1.00 11.80 85 VAL A CA 1
ATOM 626 C C . VAL A 1 85 ? -16.691 11.236 17.956 1.00 16.62 85 VAL A C 1
ATOM 627 O O . VAL A 1 85 ? -17.419 10.428 18.544 1.00 18.87 85 VAL A O 1
ATOM 631 N N . LEU A 1 86 ? -17.100 11.940 16.904 1.00 12.28 86 LEU A N 1
ATOM 632 C CA . LEU A 1 86 ? -18.462 11.827 16.395 1.00 15.17 86 LEU A CA 1
ATOM 633 C C . LEU A 1 86 ? -18.564 10.906 15.181 1.00 14.24 86 LEU A C 1
ATOM 634 O O . LEU A 1 8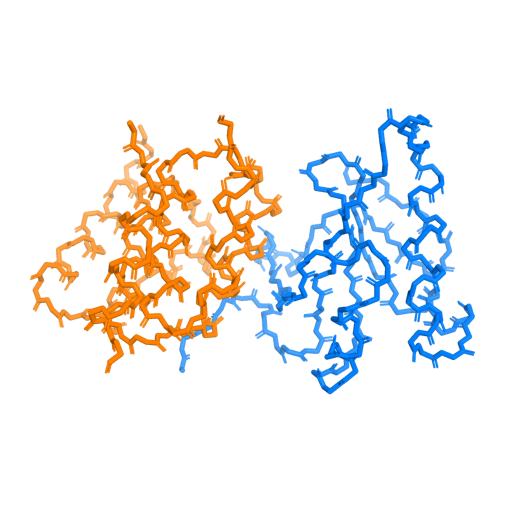6 ? -19.445 10.040 15.130 1.00 15.79 86 LEU A O 1
ATOM 639 N N . TRP A 1 87 ? -17.694 11.085 14.185 1.00 12.02 87 TRP A N 1
ATOM 640 C CA . TRP A 1 87 ? -17.734 10.287 12.964 1.00 11.56 87 TRP A CA 1
ATOM 641 C C . TRP A 1 87 ? -16.350 9.750 12.646 1.00 13.52 87 TRP A C 1
ATOM 642 O O . TRP A 1 87 ? -15.352 10.461 12.799 1.00 13.46 87 TRP A O 1
ATOM 653 N N . VAL A 1 88 ? -16.308 8.506 12.179 1.00 11.49 88 VAL A N 1
ATOM 654 C CA . VAL A 1 88 ? -15.104 7.868 11.656 1.00 11.56 88 VAL A CA 1
ATOM 655 C C . VAL A 1 88 ? -15.454 7.383 10.255 1.00 12.70 88 VAL A C 1
ATOM 656 O O . VAL A 1 88 ? -16.211 6.419 10.102 1.00 11.87 88 VAL A O 1
ATOM 660 N N . LEU A 1 89 ? -14.914 8.044 9.237 1.00 11.74 89 LEU A N 1
ATOM 661 C CA . LEU A 1 89 ? -15.395 7.855 7.874 1.00 14.57 89 LEU A CA 1
ATOM 662 C C . LEU A 1 89 ? -14.223 7.736 6.913 1.00 14.20 89 LEU A C 1
ATOM 663 O O . LEU A 1 89 ? -13.208 8.430 7.078 1.00 12.41 89 LEU A O 1
ATOM 668 N N . PRO A 1 90 ? -14.328 6.886 5.897 1.00 11.95 90 PRO A N 1
ATOM 669 C CA . PRO A 1 90 ? -13.237 6.795 4.916 1.00 11.10 90 PRO A CA 1
ATOM 670 C C . PRO A 1 90 ? -13.095 8.118 4.185 1.00 13.74 90 PRO A C 1
ATOM 671 O O . PRO A 1 90 ? -14.083 8.708 3.742 1.00 15.41 90 PRO A O 1
ATOM 675 N N . ASP A 1 91 ? -11.858 8.609 4.101 1.00 11.23 91 ASP A N 1
ATOM 676 C CA . ASP A 1 91 ? -11.616 9.878 3.436 1.00 13.59 91 ASP A CA 1
ATOM 677 C C . ASP A 1 91 ? -11.688 9.698 1.925 1.00 13.91 91 ASP A C 1
ATOM 678 O O . ASP A 1 91 ? -11.619 8.583 1.410 1.00 15.88 91 ASP A O 1
ATOM 683 N N . SER A 1 92 ? -11.825 10.824 1.221 1.00 13.74 92 SER A N 1
ATOM 684 C CA . SER A 1 92 ? -11.943 10.854 -0.231 1.00 14.27 92 SER A CA 1
ATOM 685 C C . SER A 1 92 ? -11.356 12.165 -0.743 1.00 12.90 92 SER A C 1
ATOM 686 O O . SER A 1 92 ? -11.225 13.133 0.006 1.00 15.96 92 SER A O 1
ATOM 689 N N . TYR A 1 93 ? -10.995 12.196 -2.032 1.00 18.47 93 TYR A N 1
ATOM 690 C CA . TYR A 1 93 ? -10.518 13.439 -2.631 1.00 19.38 93 TYR A CA 1
ATOM 691 C C . TYR A 1 93 ? -11.635 14.478 -2.668 1.00 20.68 93 TYR A C 1
ATOM 692 O O . TYR A 1 93 ? -12.809 14.155 -2.868 1.00 22.46 93 TYR A O 1
ATOM 701 N N . ILE A 1 94 ? -11.264 15.744 -2.486 1.00 20.54 94 ILE A N 1
ATOM 702 C CA . ILE A 1 94 ? -12.169 16.835 -2.843 1.00 21.23 94 ILE A CA 1
ATOM 703 C C . ILE A 1 94 ? -11.750 17.397 -4.200 1.00 21.44 94 ILE A C 1
ATOM 704 O O . ILE A 1 94 ? -12.571 17.965 -4.927 1.00 29.01 94 ILE A O 1
ATOM 709 N N . ASP A 1 95 ? -10.474 17.244 -4.550 1.00 24.11 95 ASP A N 1
ATOM 710 C CA . ASP A 1 95 ? -9.923 17.689 -5.835 1.00 23.52 95 ASP A CA 1
ATOM 711 C C . ASP A 1 95 ? -9.333 16.448 -6.488 1.00 25.48 95 ASP A C 1
ATOM 712 O O . ASP A 1 95 ? -8.202 16.057 -6.183 1.00 22.83 95 ASP A O 1
ATOM 717 N N . VAL A 1 96 ? -10.103 15.824 -7.381 1.00 22.66 96 VAL A N 1
ATOM 718 C CA . VAL A 1 96 ? -9.689 14.537 -7.927 1.00 25.34 96 VAL A CA 1
ATOM 719 C C . VAL A 1 96 ? -8.467 14.700 -8.818 1.00 27.80 96 VAL A C 1
ATOM 720 O O . VAL A 1 96 ? -7.527 13.898 -8.754 1.00 29.21 96 VAL A O 1
ATOM 724 N N . LYS A 1 97 ? -8.464 15.728 -9.676 1.00 29.60 97 LYS A N 1
ATOM 725 C CA . LYS A 1 97 ? -7.340 15.930 -10.587 1.00 32.62 97 LYS A CA 1
ATOM 726 C C . LYS A 1 97 ? -6.020 16.020 -9.832 1.00 30.37 97 LYS A C 1
ATOM 727 O O . LYS A 1 97 ? -5.009 15.447 -10.254 1.00 34.95 97 LYS A O 1
ATOM 733 N N . ASN A 1 98 ? -6.012 16.726 -8.708 1.00 25.38 98 ASN A N 1
ATOM 734 C CA . ASN A 1 98 ? -4.790 16.909 -7.935 1.00 34.21 98 ASN A CA 1
ATOM 735 C C . ASN A 1 98 ? -4.624 15.864 -6.836 1.00 34.76 98 ASN A C 1
ATOM 736 O O . ASN A 1 98 ? -3.673 15.960 -6.049 1.00 27.10 98 ASN A O 1
ATOM 741 N N . LYS A 1 99 ? -5.513 14.869 -6.774 1.00 29.48 99 LYS A N 1
ATOM 742 C CA . LYS A 1 99 ? -5.478 13.839 -5.737 1.00 28.51 99 LYS A CA 1
ATOM 743 C C . LYS A 1 99 ? -5.340 14.474 -4.358 1.00 26.47 99 LYS A C 1
ATOM 744 O O . LYS A 1 99 ? -4.540 14.052 -3.519 1.00 28.02 99 LYS A O 1
ATOM 750 N N . ASP A 1 100 ? -6.138 15.516 -4.137 1.00 21.62 100 ASP A N 1
ATOM 751 C CA . ASP A 1 100 ? -6.080 16.318 -2.924 1.00 29.07 100 ASP A CA 1
ATOM 752 C C . ASP A 1 100 ? -7.271 15.983 -2.038 1.00 22.89 100 ASP A C 1
ATOM 753 O O . ASP A 1 100 ? -8.427 16.121 -2.457 1.00 20.13 100 ASP A O 1
ATOM 758 N N . TYR A 1 101 ? -6.982 15.559 -0.807 1.00 21.29 101 TYR A N 1
ATOM 759 C CA . TYR A 1 101 ? -8.008 15.260 0.177 1.00 15.66 101 TYR A CA 1
ATOM 760 C C . TYR A 1 101 ? -8.582 16.508 0.829 1.00 20.61 101 TYR A C 1
ATOM 761 O O . TYR A 1 101 ? -9.467 16.387 1.673 1.00 18.21 101 TYR A O 1
ATOM 770 N N . GLY A 1 102 ? -8.086 17.697 0.487 1.00 19.18 102 GLY A N 1
ATOM 771 C CA . GLY A 1 102 ? -8.652 18.907 1.040 1.00 20.81 102 GLY A CA 1
ATOM 772 C C . GLY A 1 102 ? -8.195 19.174 2.462 1.00 21.45 102 GLY A C 1
ATOM 773 O O . GLY A 1 102 ? -7.310 18.512 3.004 1.00 22.58 102 GLY A O 1
ATOM 774 N N . GLY A 1 103 ? -8.815 20.186 3.061 1.00 20.23 103 GLY A N 1
ATOM 775 C CA . GLY A 1 103 ? -8.454 20.646 4.388 1.00 23.01 103 GLY A CA 1
ATOM 776 C C . GLY A 1 103 ? -7.203 21.505 4.409 1.00 17.34 103 GLY A C 1
ATOM 777 O O . GLY A 1 103 ? -6.490 21.656 3.415 1.00 19.28 103 GLY A O 1
ATOM 778 N N . ASP A 1 104 ? -6.951 22.110 5.570 1.00 14.45 104 ASP A N 1
ATOM 779 C CA . ASP A 1 104 ? -5.616 22.631 5.836 1.00 13.88 104 ASP A CA 1
ATOM 780 C C . ASP A 1 104 ? -4.646 21.461 5.870 1.00 16.32 104 ASP A C 1
ATOM 781 O O . ASP A 1 104 ? -4.982 20.379 6.352 1.00 16.80 104 ASP A O 1
ATOM 786 N N . LYS A 1 105 ? -3.453 21.651 5.323 1.00 15.17 105 LYS A N 1
ATOM 787 C CA . LYS A 1 105 ? -2.485 20.566 5.278 1.00 15.61 105 LYS A CA 1
ATOM 788 C C . LYS A 1 105 ? -1.616 20.555 6.527 1.00 12.51 105 LYS A C 1
ATOM 789 O O . LYS A 1 105 ? -1.341 21.596 7.129 1.00 14.46 105 LYS A O 1
ATOM 795 N N . TYR A 1 106 ? -1.196 19.353 6.921 1.00 14.08 106 TYR A N 1
ATOM 796 C CA . TYR A 1 106 ? -0.300 19.160 8.057 1.00 12.36 106 TYR A CA 1
ATOM 797 C C . TYR A 1 106 ? 0.844 18.280 7.576 1.00 17.68 106 TYR A C 1
ATOM 798 O O . TYR A 1 106 ? 0.612 17.151 7.137 1.00 15.88 106 TYR A O 1
ATOM 807 N N . ILE A 1 107 ? 2.057 18.808 7.608 1.00 18.23 107 ILE A N 1
ATOM 808 C CA . ILE A 1 107 ? 3.224 18.076 7.129 1.00 22.28 107 ILE A CA 1
ATOM 809 C C . ILE A 1 107 ? 4.145 17.893 8.326 1.00 22.57 107 ILE A C 1
ATOM 810 O O . ILE A 1 107 ? 5.079 18.674 8.546 1.00 20.82 107 ILE A O 1
ATOM 815 N N . ASN A 1 108 ? 3.872 16.849 9.107 1.00 24.72 108 ASN A N 1
ATOM 816 C CA . ASN A 1 108 ? 4.680 16.460 10.267 1.00 21.59 108 ASN A CA 1
ATOM 817 C C . ASN A 1 108 ? 5.050 17.668 11.132 1.00 25.35 108 ASN A C 1
ATOM 818 O O . ASN A 1 108 ? 6.215 17.904 11.466 1.00 25.74 108 ASN A O 1
ATOM 823 N N . GLY A 1 109 ? 4.033 18.446 11.496 1.00 16.90 109 GLY A N 1
ATOM 824 C CA . GLY A 1 109 ? 4.196 19.602 12.349 1.00 17.16 109 GLY A CA 1
ATOM 825 C C . GLY A 1 109 ? 3.997 20.936 11.660 1.00 21.11 109 GLY A C 1
ATOM 826 O O . GLY A 1 109 ? 3.763 21.939 12.349 1.00 26.19 109 GLY A O 1
ATOM 827 N N . GLU A 1 110 ? 4.084 20.989 10.331 1.00 17.60 110 GLU A N 1
ATOM 828 C CA . GLU A 1 110 ? 3.930 22.241 9.596 1.00 14.28 110 GLU A CA 1
ATOM 829 C C . GLU A 1 110 ? 2.494 22.391 9.112 1.00 18.91 110 GLU A C 1
ATOM 830 O O . GLU A 1 110 ? 1.986 21.525 8.398 1.00 16.86 110 GLU A O 1
ATOM 836 N N . ILE A 1 111 ? 1.851 23.502 9.472 1.00 14.45 111 ILE A N 1
ATOM 837 C CA . ILE A 1 111 ? 0.472 23.769 9.063 1.00 14.00 111 ILE A CA 1
ATOM 838 C C . ILE A 1 111 ? 0.492 24.666 7.833 1.00 15.05 111 ILE A C 1
ATOM 839 O O . ILE A 1 111 ? 1.071 25.759 7.861 1.00 15.99 111 ILE A O 1
ATOM 844 N N . ILE A 1 112 ? -0.161 24.220 6.765 1.00 14.12 112 ILE A N 1
ATOM 845 C CA . ILE A 1 112 ? -0.295 25.022 5.547 1.00 15.59 112 ILE A CA 1
ATOM 846 C C . ILE A 1 112 ? -1.777 25.288 5.321 1.00 17.56 112 ILE A C 1
ATOM 847 O O . ILE A 1 112 ? -2.524 24.364 4.980 1.00 16.89 112 ILE A O 1
ATOM 852 N N . PRO A 1 113 ? -2.245 26.520 5.502 1.00 18.54 113 PRO A N 1
ATOM 853 C CA . PRO A 1 113 ? -3.682 26.781 5.379 1.00 17.42 113 PRO A CA 1
ATOM 854 C C . PRO A 1 113 ? -4.144 26.501 3.958 1.00 20.92 113 PRO A C 1
ATOM 855 O O . PRO A 1 113 ? -3.415 26.736 2.992 1.00 21.90 113 PRO A O 1
ATOM 859 N N . SER A 1 114 ? -5.356 25.972 3.831 1.00 23.04 114 SER A N 1
ATOM 860 C CA . SER A 1 114 ? -5.865 25.641 2.501 1.00 29.34 114 SER A CA 1
ATOM 861 C C . SER A 1 114 ? -6.196 26.909 1.716 1.00 32.86 114 SER A C 1
ATOM 862 O O . SER A 1 114 ? -6.450 27.967 2.299 1.00 30.97 114 SER A O 1
ATOM 865 N N . VAL B 2 10 ? -28.597 26.102 -1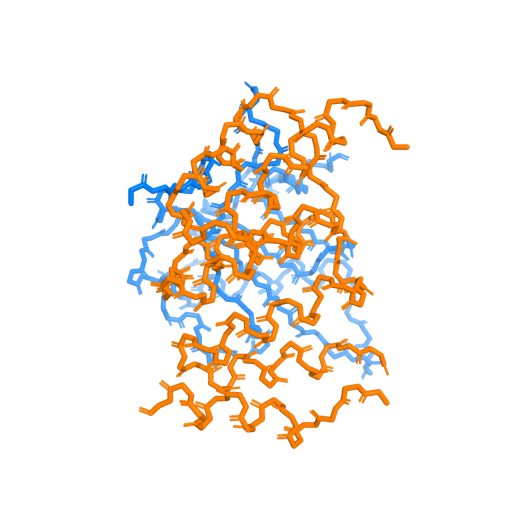2.310 1.00 49.20 8 VAL B N 1
ATOM 866 C CA . VAL B 2 10 ? -27.682 24.999 -12.045 1.00 40.62 8 VAL B CA 1
ATOM 867 C C . VAL B 2 10 ? -26.965 24.612 -13.346 1.00 33.09 8 VAL B C 1
ATOM 868 O O . VAL B 2 10 ? -27.526 24.761 -14.434 1.00 30.22 8 VAL B O 1
ATOM 872 N N . ALA B 2 11 ? -25.709 24.174 -13.226 1.00 28.21 9 ALA B N 1
ATOM 873 C CA . ALA B 2 11 ? -24.900 23.874 -14.401 1.00 24.91 9 ALA B CA 1
ATOM 874 C C . ALA B 2 11 ? -25.572 22.796 -15.248 1.00 23.56 9 ALA B C 1
ATOM 875 O O . ALA B 2 11 ? -26.060 21.798 -14.706 1.00 24.00 9 ALA B O 1
ATOM 877 N N . PRO B 2 12 ? -25.613 22.963 -16.573 1.00 21.30 10 PRO B N 1
ATOM 878 C CA . PRO B 2 12 ? -26.338 21.991 -17.410 1.00 22.32 10 PRO B CA 1
ATOM 879 C C . PRO B 2 12 ? -25.824 20.566 -17.286 1.00 21.96 10 PRO B C 1
ATOM 880 O O . PRO B 2 12 ? -26.621 19.625 -17.391 1.00 25.35 10 PRO B O 1
ATOM 884 N N . THR B 2 13 ? -24.520 20.373 -17.073 1.00 20.17 11 THR B N 1
ATOM 885 C CA . THR B 2 13 ? -24.000 19.013 -16.935 1.00 19.63 11 THR B CA 1
ATOM 886 C C . THR B 2 13 ? -24.424 18.395 -15.608 1.00 23.14 11 THR B C 1
ATOM 887 O O . THR B 2 13 ? -24.644 17.180 -15.534 1.00 20.01 11 THR B O 1
ATOM 891 N N . VAL B 2 14 ? -24.566 19.210 -14.559 1.00 17.15 12 VAL B N 1
ATOM 892 C CA . VAL B 2 14 ? -25.100 18.704 -13.297 1.00 15.14 12 VAL B CA 1
ATOM 893 C C . VAL B 2 14 ? -26.576 18.359 -13.454 1.00 17.68 12 VAL B C 1
ATOM 894 O O . VAL B 2 14 ? -27.045 17.334 -12.940 1.00 20.63 12 VAL B O 1
ATOM 898 N N . VAL B 2 15 ? -27.334 19.212 -14.152 1.00 19.92 13 VAL B N 1
ATOM 899 C CA . VAL B 2 15 ? -28.717 18.877 -14.499 1.00 22.74 13 VAL B CA 1
ATOM 900 C C . VAL B 2 15 ? -28.773 17.524 -15.192 1.00 21.35 13 VAL B C 1
ATOM 901 O O . VAL B 2 15 ? -29.592 16.659 -14.853 1.00 22.36 13 VAL B O 1
ATOM 905 N N . THR B 2 16 ? -27.915 17.337 -16.197 1.00 16.52 14 THR B N 1
ATOM 906 C CA . THR B 2 16 ? -27.952 16.112 -16.987 1.00 21.93 14 THR B CA 1
ATOM 907 C C . THR B 2 16 ? -27.633 14.893 -16.131 1.00 19.58 14 THR B C 1
ATOM 908 O O . THR B 2 16 ? -28.377 13.901 -16.140 1.00 21.03 14 THR B O 1
ATOM 912 N N . TYR B 2 17 ? -26.535 14.947 -15.372 1.00 14.85 15 TYR B N 1
ATOM 913 C CA . TYR B 2 17 ? -26.204 13.806 -14.518 1.00 15.52 15 TYR B CA 1
ATOM 914 C C . TYR B 2 17 ? -27.299 13.544 -13.494 1.00 18.34 15 TYR B C 1
ATOM 915 O O . TYR B 2 17 ? -27.672 12.387 -13.263 1.00 15.66 15 TYR B O 1
ATOM 924 N N . ASN B 2 18 ? -27.821 14.600 -12.861 1.00 16.28 16 ASN B N 1
ATOM 925 C CA . ASN B 2 18 ? -28.875 14.404 -11.866 1.00 17.38 16 ASN B CA 1
ATOM 926 C C . ASN B 2 18 ? -30.083 13.712 -12.475 1.00 13.40 16 ASN B C 1
ATOM 927 O O . ASN B 2 18 ? -30.689 12.832 -11.846 1.00 17.93 16 ASN B O 1
ATOM 932 N N . ALA B 2 19 ? -30.464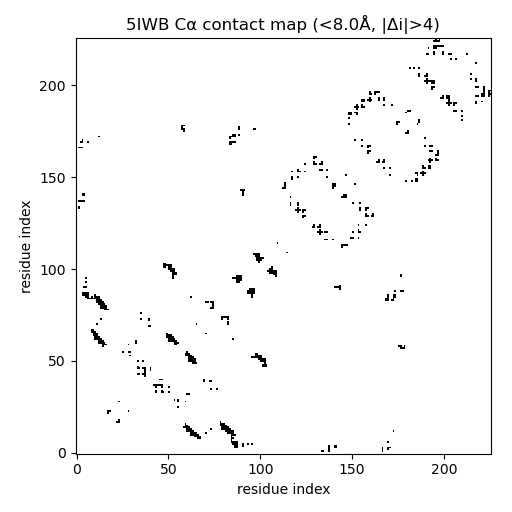 14.112 -13.692 1.00 16.21 17 ALA B N 1
ATOM 933 C CA . ALA B 2 19 ? -31.637 13.524 -14.324 1.00 16.52 17 ALA B CA 1
ATOM 934 C C . ALA B 2 19 ? -31.391 12.068 -14.701 1.00 17.86 17 ALA B C 1
ATOM 935 O O . ALA B 2 19 ? -32.284 11.226 -14.548 1.00 17.80 17 ALA B O 1
ATOM 937 N N . LEU B 2 20 ? -30.200 11.754 -15.222 1.00 16.00 18 LEU B N 1
ATOM 938 C CA . LEU B 2 20 ? -29.892 10.358 -15.537 1.00 16.19 18 LEU B CA 1
ATOM 939 C C . LEU B 2 20 ? -29.863 9.507 -14.275 1.00 14.85 18 LEU B C 1
ATOM 940 O O . LEU B 2 20 ? -30.426 8.404 -14.236 1.00 17.62 18 LEU B O 1
ATOM 945 N N . ILE B 2 21 ? -29.208 10.006 -13.227 1.00 13.57 19 ILE B N 1
ATOM 946 C CA . ILE B 2 21 ? -29.151 9.276 -11.963 1.00 14.38 19 ILE B CA 1
ATOM 947 C C . ILE B 2 21 ? -30.556 9.046 -11.425 1.00 20.40 19 ILE B C 1
ATOM 948 O O . ILE B 2 21 ? -30.912 7.932 -11.018 1.00 16.81 19 ILE B O 1
ATOM 953 N N . ASP B 2 22 ? -31.386 10.095 -11.443 1.00 17.51 20 ASP B N 1
ATOM 954 C CA . ASP B 2 22 ? -32.772 9.966 -10.993 1.00 21.19 20 ASP B CA 1
ATOM 955 C C . ASP B 2 22 ? -33.541 8.958 -11.836 1.00 18.73 20 ASP B C 1
ATOM 956 O O . ASP B 2 22 ? -34.297 8.130 -11.300 1.00 20.89 20 ASP B O 1
ATOM 961 N N . GLY B 2 23 ? -33.374 9.026 -13.160 1.00 16.82 21 GLY B N 1
ATOM 962 C CA . GLY B 2 23 ? -34.069 8.103 -14.037 1.00 16.16 21 GLY B CA 1
ATOM 963 C C . GLY B 2 23 ? -33.659 6.665 -13.794 1.00 18.13 21 GLY B C 1
ATOM 964 O O . GLY B 2 23 ? -34.502 5.764 -13.806 1.00 16.64 21 GLY B O 1
ATOM 965 N N . LEU B 2 24 ? -32.361 6.432 -13.569 1.00 16.19 22 LEU B N 1
ATOM 966 C CA . LEU B 2 24 ? -31.892 5.078 -13.293 1.00 12.69 22 LEU B CA 1
ATOM 967 C C . LEU B 2 24 ? -32.426 4.582 -11.959 1.00 15.27 22 LEU B C 1
ATOM 968 O O . LEU B 2 24 ? -32.810 3.409 -11.829 1.00 17.31 22 LEU B O 1
ATOM 973 N N . CYS B 2 25 ? -32.466 5.471 -10.965 1.00 13.24 23 CYS B N 1
ATOM 974 C CA . CYS B 2 25 ? -33.049 5.121 -9.666 1.00 14.99 23 CYS B CA 1
ATOM 975 C C . CYS B 2 25 ? -34.505 4.718 -9.818 1.00 17.26 23 CYS B C 1
ATOM 976 O O . CYS B 2 25 ? -34.946 3.703 -9.262 1.00 17.71 23 CYS B O 1
ATOM 979 N N . LYS B 2 26 ? -35.276 5.532 -10.544 1.00 15.31 24 LYS B N 1
ATOM 980 C CA . LYS B 2 26 ? -36.691 5.247 -10.755 1.00 18.55 24 LYS B CA 1
ATOM 981 C C . LYS B 2 26 ? -36.895 3.919 -11.470 1.00 20.26 24 LYS B C 1
ATOM 982 O O . LYS B 2 26 ? -37.878 3.215 -11.201 1.00 18.57 24 LYS B O 1
ATOM 988 N N . ALA B 2 27 ? -35.977 3.552 -12.368 1.00 15.86 25 ALA B N 1
ATOM 989 C CA . ALA B 2 27 ? -36.062 2.293 -13.098 1.00 15.56 25 ALA B CA 1
ATOM 990 C C . ALA B 2 27 ? -35.588 1.103 -12.276 1.00 18.46 25 ALA B C 1
ATOM 991 O O . ALA B 2 27 ? -35.577 -0.024 -12.791 1.00 16.12 25 ALA B O 1
ATOM 993 N N . GLY B 2 28 ? -35.199 1.322 -11.026 1.00 14.86 26 GLY B N 1
ATOM 994 C CA . GLY B 2 28 ? -34.638 0.261 -10.213 1.00 14.42 26 GLY B CA 1
ATOM 995 C C . GLY B 2 28 ? -33.244 -0.169 -10.613 1.00 18.73 26 GLY B C 1
ATOM 996 O O . GLY B 2 28 ? -32.807 -1.261 -10.230 1.00 22.52 26 GLY B O 1
ATOM 997 N N . LYS B 2 29 ? -32.527 0.651 -11.375 1.00 12.68 27 LYS B N 1
ATOM 998 C CA . LYS B 2 29 ? -31.181 0.287 -11.825 1.00 12.51 27 LYS B CA 1
ATOM 999 C C . LYS B 2 29 ? -30.163 1.002 -10.940 1.00 18.78 27 LYS B C 1
ATOM 1000 O O . LYS B 2 29 ? -29.437 1.901 -11.365 1.00 14.61 27 LYS B O 1
ATOM 1006 N N . LEU B 2 30 ? -30.135 0.562 -9.678 1.00 13.99 28 LEU B N 1
ATOM 1007 C CA . LEU B 2 30 ? -29.438 1.309 -8.631 1.00 12.41 28 LEU B CA 1
ATOM 1008 C C . LEU B 2 30 ? -27.931 1.282 -8.824 1.00 14.52 28 LEU B C 1
ATOM 1009 O O . LEU B 2 30 ? -27.258 2.302 -8.623 1.00 14.22 28 LEU B O 1
ATOM 1014 N N . ASP B 2 31 ? -27.380 0.126 -9.192 1.00 14.39 29 ASP B N 1
ATOM 1015 C CA . ASP B 2 31 ? -25.942 0.044 -9.437 1.00 17.37 29 ASP B CA 1
ATOM 1016 C C . ASP B 2 31 ? -25.521 0.996 -10.548 1.00 17.11 29 ASP B C 1
ATOM 1017 O O . ASP B 2 31 ? -24.449 1.603 -10.473 1.00 17.38 29 ASP B O 1
ATOM 1022 N N . GLU B 2 32 ? -26.344 1.126 -11.598 1.00 15.47 30 GLU B N 1
ATOM 1023 C CA . GLU B 2 32 ? -26.001 2.023 -12.700 1.00 13.85 30 GLU B CA 1
ATOM 1024 C C . GLU B 2 32 ? -26.028 3.478 -12.255 1.00 17.09 30 GLU B C 1
ATOM 1025 O O . GLU B 2 32 ? -25.198 4.282 -12.697 1.00 15.70 30 GLU B O 1
ATOM 1031 N N . ALA B 2 33 ? -26.989 3.844 -11.399 1.00 15.57 31 ALA B N 1
ATOM 1032 C CA . ALA B 2 33 ? -26.999 5.195 -10.848 1.00 14.35 31 ALA B CA 1
ATOM 1033 C C . ALA B 2 33 ? -25.716 5.482 -10.076 1.00 13.20 31 ALA B C 1
ATOM 1034 O O . ALA B 2 33 ? -25.144 6.575 -10.190 1.00 14.65 31 ALA B O 1
ATOM 1036 N N . LEU B 2 34 ? -25.253 4.513 -9.278 1.00 13.58 32 LEU B N 1
ATOM 1037 C CA . LEU B 2 34 ? -24.032 4.721 -8.503 1.00 12.71 32 LEU B CA 1
ATOM 1038 C C . LEU B 2 34 ? -22.816 4.836 -9.412 1.00 14.88 32 LEU B C 1
ATOM 1039 O O . LEU B 2 34 ? -21.915 5.640 -9.150 1.00 15.00 32 LEU B O 1
ATOM 1044 N N . LYS B 2 35 ? -22.779 4.051 -10.490 1.00 16.07 33 LYS B N 1
ATOM 1045 C CA . LYS B 2 35 ? -21.692 4.167 -11.458 1.00 14.81 33 LYS B CA 1
ATOM 1046 C C . LYS B 2 35 ? -21.638 5.561 -12.078 1.00 17.60 33 LYS B C 1
ATOM 1047 O O . LYS B 2 35 ? -20.552 6.134 -12.233 1.00 15.12 33 LYS B O 1
ATOM 1053 N N . LEU B 2 36 ? -22.792 6.122 -12.452 1.00 15.79 34 LEU B N 1
ATOM 1054 C CA . LEU B 2 36 ? -22.799 7.477 -12.999 1.00 17.65 34 LEU B CA 1
ATOM 1055 C C . LEU B 2 36 ? -22.305 8.486 -11.978 1.00 15.59 34 LEU B C 1
ATOM 1056 O O . LEU B 2 36 ? -21.563 9.415 -12.319 1.00 16.81 34 LEU B O 1
ATOM 1061 N N . PHE B 2 37 ? -22.725 8.340 -10.722 1.00 13.86 35 PHE B N 1
ATOM 1062 C CA . PHE B 2 37 ? -22.255 9.253 -9.692 1.00 13.30 35 PHE B CA 1
ATOM 1063 C C . PHE B 2 37 ? -20.744 9.178 -9.540 1.00 13.95 35 PHE B C 1
ATOM 1064 O O . PHE B 2 37 ? -20.074 10.207 -9.406 1.00 15.94 35 PHE B O 1
ATOM 1072 N N . GLU B 2 38 ? -20.189 7.963 -9.536 1.00 13.79 36 GLU B N 1
ATOM 1073 C CA . GLU B 2 38 ? -18.739 7.822 -9.444 1.00 16.37 36 GLU B CA 1
ATOM 1074 C C . GLU B 2 38 ? -18.046 8.563 -10.578 1.00 14.62 36 GLU B C 1
ATOM 1075 O O . GLU B 2 38 ? -17.040 9.247 -10.362 1.00 16.62 36 GLU B O 1
ATOM 1081 N N . GLU B 2 39 ? -18.576 8.446 -11.794 1.00 13.94 37 GLU B N 1
ATOM 1082 C CA . GLU B 2 39 ? -17.975 9.131 -12.931 1.00 18.16 37 GLU B CA 1
ATOM 1083 C C . GLU B 2 39 ? -18.068 10.638 -12.769 1.00 14.35 37 GLU B C 1
ATOM 1084 O O . GLU B 2 39 ? -17.106 11.365 -13.049 1.00 15.52 37 GLU B O 1
ATOM 1090 N N . MET B 2 40 ? -19.223 11.118 -12.311 1.00 16.58 38 MET B N 1
ATOM 1091 C CA . MET B 2 40 ? -19.406 12.536 -12.054 1.00 14.31 38 MET B CA 1
ATOM 1092 C C . MET B 2 40 ? -18.271 13.071 -11.194 1.00 16.47 38 MET B C 1
ATOM 1093 O O . MET B 2 40 ? -17.589 14.040 -11.559 1.00 19.73 38 MET B O 1
ATOM 1098 N N . VAL B 2 41 ? -18.036 12.420 -10.053 1.00 14.54 39 VAL B N 1
ATOM 1099 C CA . VAL B 2 41 ? -16.980 12.868 -9.154 1.00 15.09 39 VAL B CA 1
ATOM 1100 C C . VAL B 2 41 ? -15.615 12.727 -9.813 1.00 21.01 39 VAL B C 1
ATOM 1101 O O . VAL B 2 41 ? -14.790 13.648 -9.750 1.00 19.51 39 VAL B O 1
ATOM 1105 N N . GLU B 2 42 ? -15.364 11.590 -10.482 1.00 18.16 40 GLU B N 1
ATOM 1106 C CA . GLU B 2 42 ? -14.074 11.366 -11.140 1.00 15.36 40 GLU B CA 1
ATOM 1107 C C . GLU B 2 42 ? -13.771 12.431 -12.179 1.00 18.94 40 GLU B C 1
ATOM 1108 O O . GLU B 2 42 ? -12.600 12.760 -12.408 1.00 18.58 40 GLU B O 1
ATOM 1114 N N . LYS B 2 43 ? -14.795 12.948 -12.847 1.00 15.26 41 LYS B N 1
ATOM 1115 C CA . LYS B 2 43 ? -14.589 13.934 -13.899 1.00 17.95 41 LYS B CA 1
ATOM 1116 C C . LYS B 2 43 ? -14.576 15.362 -13.373 1.00 20.07 41 LYS B C 1
ATOM 1117 O O . LYS B 2 43 ? -14.412 16.297 -14.164 1.00 22.05 41 LYS B O 1
ATOM 1123 N N . GLY B 2 44 ? -14.721 15.555 -12.064 1.00 19.18 42 GLY B N 1
ATOM 1124 C CA . GLY B 2 44 ? -14.694 16.892 -11.500 1.00 24.12 42 GLY B CA 1
ATOM 1125 C C . GLY B 2 44 ? -15.979 17.670 -11.637 1.00 23.38 42 GLY B C 1
ATOM 1126 O O . GLY B 2 44 ? -15.954 18.902 -11.560 1.00 24.19 42 GLY B O 1
ATOM 1127 N N . ILE B 2 45 ? -17.097 16.991 -11.869 1.00 17.25 43 ILE B N 1
ATOM 1128 C CA . ILE B 2 45 ? -18.412 17.619 -11.966 1.00 17.18 43 ILE B CA 1
ATOM 1129 C C . ILE B 2 45 ? -19.013 17.662 -10.569 1.00 24.71 43 ILE B C 1
ATOM 1130 O O . ILE B 2 45 ? -19.120 16.629 -9.902 1.00 30.07 43 ILE B O 1
ATOM 1135 N N . LYS B 2 46 ? -19.408 18.846 -10.125 1.00 20.70 44 LYS B N 1
ATOM 1136 C CA . LYS B 2 46 ? -19.699 19.053 -8.709 1.00 23.82 44 LYS B CA 1
ATOM 1137 C C . LYS B 2 46 ? -21.112 18.583 -8.372 1.00 16.90 44 LYS B C 1
ATOM 1138 O O . LYS B 2 46 ? -22.082 19.161 -8.873 1.00 22.94 44 LYS B O 1
ATOM 1144 N N . PRO B 2 47 ? -21.273 17.552 -7.548 1.00 15.90 45 PRO B N 1
ATOM 1145 C CA . PRO B 2 47 ? -22.624 17.162 -7.117 1.00 16.46 45 PRO B CA 1
ATOM 1146 C C . PRO B 2 47 ? -23.273 18.279 -6.313 1.00 18.68 45 PRO B C 1
ATOM 1147 O O . PRO B 2 47 ? -22.593 19.045 -5.626 1.00 21.10 45 PRO B O 1
ATOM 1151 N N . ASP B 2 48 ? -24.600 18.365 -6.390 1.00 19.75 46 ASP B N 1
ATOM 1152 C CA . ASP B 2 48 ? -25.330 19.299 -5.533 1.00 18.39 46 ASP B CA 1
ATOM 1153 C C . ASP B 2 48 ? -26.239 18.503 -4.587 1.00 21.42 46 ASP B C 1
ATOM 1154 O O . ASP B 2 48 ? -26.166 17.270 -4.515 1.00 18.33 46 ASP B O 1
ATOM 1159 N N A GLU B 2 49 ? -27.090 19.209 -3.836 0.50 19.62 47 GLU B N 1
ATOM 1160 N N B GLU B 2 49 ? -27.086 19.225 -3.843 0.50 19.40 47 GLU B N 1
ATOM 1161 C CA A GLU B 2 49 ? -27.878 18.506 -2.826 0.50 21.88 47 GLU B CA 1
ATOM 1162 C CA B GLU B 2 49 ? -27.915 18.571 -2.833 0.50 22.15 47 GLU B CA 1
ATOM 1163 C C A GLU B 2 49 ? -28.842 17.508 -3.457 0.50 19.14 47 GLU B C 1
ATOM 1164 C C B GLU B 2 49 ? -28.844 17.534 -3.452 0.50 19.08 47 GLU B C 1
ATOM 1165 O O A GLU B 2 49 ? -29.186 16.499 -2.829 0.50 18.97 47 GLU B O 1
ATOM 1166 O O B GLU B 2 49 ? -29.160 16.522 -2.814 0.50 19.10 47 GLU B O 1
ATOM 1177 N N . PHE B 2 50 ? -29.280 17.758 -4.694 1.00 18.77 48 PHE B N 1
ATOM 1178 C CA . PHE B 2 50 ? -30.150 16.795 -5.355 1.00 16.83 48 PHE B CA 1
ATOM 1179 C C . PHE B 2 50 ? -29.359 15.577 -5.818 1.00 16.61 48 PHE B C 1
ATOM 1180 O O . PHE B 2 50 ? -29.861 14.447 -5.755 1.00 18.26 48 PHE B O 1
ATOM 1188 N N . THR B 2 51 ? -28.116 15.780 -6.272 1.00 16.43 49 THR B N 1
ATOM 1189 C CA . THR B 2 51 ? -27.252 14.643 -6.572 1.00 14.38 49 THR B CA 1
ATOM 1190 C C . THR B 2 51 ? -27.083 13.764 -5.343 1.00 15.84 49 THR B C 1
ATOM 1191 O O . THR B 2 51 ? -27.264 12.541 -5.408 1.00 14.35 49 THR B O 1
ATOM 1195 N N . PHE B 2 52 ? -26.731 14.374 -4.209 1.00 15.68 50 PHE B N 1
ATOM 1196 C CA . PHE B 2 52 ? -26.468 13.591 -3.003 1.00 16.76 50 PHE B CA 1
ATOM 1197 C C . PHE B 2 52 ? -27.724 12.877 -2.541 1.00 16.37 50 PHE B C 1
ATOM 1198 O O . PHE B 2 52 ? -27.667 11.720 -2.107 1.00 17.26 50 PHE B O 1
ATOM 1206 N N . SER B 2 53 ? -28.874 13.552 -2.634 1.00 15.56 51 SER B N 1
ATOM 1207 C CA . SER B 2 53 ? -30.119 12.947 -2.180 1.00 17.79 51 SER B CA 1
ATOM 1208 C C . SER B 2 53 ? -30.446 11.709 -2.999 1.00 19.51 51 SER B C 1
ATOM 1209 O O . SER B 2 53 ? -30.762 10.650 -2.447 1.00 16.86 51 SER B O 1
ATOM 1212 N N . SER B 2 54 ? -30.339 11.818 -4.325 1.00 15.07 52 SER B N 1
ATOM 1213 C CA . SER B 2 54 ? -30.642 10.685 -5.194 1.00 16.78 52 SER B CA 1
ATOM 1214 C C . SER B 2 54 ? -29.669 9.533 -4.982 1.00 17.05 52 SER B C 1
ATOM 1215 O O . SER B 2 54 ? -30.082 8.368 -4.915 1.00 13.84 52 SER B O 1
ATOM 1218 N N A VAL B 2 55 ? -28.368 9.825 -4.887 0.50 14.97 53 VAL B N 1
ATOM 1219 N N B VAL B 2 55 ? -28.373 9.836 -4.903 0.50 14.86 53 VAL B N 1
ATOM 1220 C CA A VAL B 2 55 ? -27.404 8.731 -4.781 0.50 13.97 53 VAL B CA 1
ATOM 1221 C CA B VAL B 2 55 ? -27.380 8.777 -4.767 0.50 13.79 53 VAL B CA 1
ATOM 1222 C C A VAL B 2 55 ? -27.435 8.105 -3.392 0.50 12.86 53 VAL B C 1
ATOM 1223 C C B VAL B 2 55 ? -27.500 8.104 -3.406 0.50 12.93 53 VAL B C 1
ATOM 1224 O O A VAL B 2 55 ? -27.186 6.906 -3.248 0.50 15.21 53 VAL B O 1
ATOM 1225 O O B VAL B 2 55 ? -27.391 6.880 -3.297 0.50 13.40 53 VAL B O 1
ATOM 1232 N N . LEU B 2 56 ? -27.755 8.881 -2.352 1.00 11.46 54 LEU B N 1
ATOM 1233 C CA . LEU B 2 56 ? -27.901 8.271 -1.032 1.00 11.78 54 LEU B CA 1
ATOM 1234 C C . LEU B 2 56 ? -29.146 7.397 -0.960 1.00 13.11 54 LEU B C 1
ATOM 1235 O O . LEU B 2 56 ? -29.135 6.370 -0.274 1.00 14.57 54 LEU B O 1
ATOM 1240 N N . LYS B 2 57 ? -30.213 7.778 -1.674 1.00 16.04 55 LYS B N 1
ATOM 1241 C CA . LYS B 2 57 ? -31.392 6.919 -1.787 1.00 15.10 55 LYS B CA 1
ATOM 1242 C C . LYS B 2 57 ? -31.055 5.615 -2.498 1.00 18.18 55 LYS B C 1
ATOM 1243 O O . LYS B 2 57 ? -31.496 4.535 -2.076 1.00 16.46 55 LYS B O 1
ATOM 1249 N N . ALA B 2 58 ? -30.267 5.690 -3.579 1.00 15.10 56 ALA B N 1
ATOM 1250 C CA . ALA B 2 58 ? -29.794 4.473 -4.229 1.00 14.06 56 ALA B CA 1
ATOM 1251 C C . ALA B 2 58 ? -28.978 3.617 -3.267 1.00 19.11 56 ALA B C 1
ATOM 1252 O O . ALA B 2 58 ? -29.149 2.396 -3.223 1.00 16.19 56 ALA B O 1
ATOM 1254 N N . CYS B 2 59 ? -28.072 4.236 -2.497 1.00 15.32 57 CYS B N 1
ATOM 1255 C CA . CYS B 2 59 ? -27.323 3.473 -1.497 1.00 13.70 57 CYS B CA 1
ATOM 1256 C C . CYS B 2 59 ? -28.259 2.833 -0.482 1.00 10.68 57 CYS B C 1
ATOM 1257 O O . CYS B 2 59 ? -28.054 1.681 -0.073 1.00 13.88 57 CYS B O 1
ATOM 1260 N N . ALA B 2 60 ? -29.268 3.580 -0.034 1.00 12.68 58 ALA B N 1
ATOM 1261 C CA . ALA B 2 60 ? -30.197 3.040 0.956 1.00 14.82 58 ALA B CA 1
ATOM 1262 C C . ALA B 2 60 ? -30.936 1.825 0.406 1.00 15.94 58 ALA B C 1
ATOM 1263 O O . ALA B 2 60 ? -31.111 0.822 1.106 1.00 16.50 58 ALA B O 1
ATOM 1265 N N . ARG B 2 61 ? -31.353 1.884 -0.853 1.00 16.61 59 ARG B N 1
ATOM 1266 C CA . ARG B 2 61 ? -32.135 0.789 -1.419 1.00 15.77 59 ARG B CA 1
ATOM 1267 C C . ARG B 2 61 ? -31.284 -0.410 -1.797 1.00 20.69 59 ARG B C 1
ATOM 1268 O O . ARG B 2 61 ? -31.808 -1.527 -1.870 1.00 21.26 59 ARG B O 1
ATOM 1276 N N . LEU B 2 62 ? -29.991 -0.210 -2.032 1.00 15.03 60 LEU B N 1
ATOM 1277 C CA . LEU B 2 62 ? -29.063 -1.295 -2.320 1.00 14.79 60 LEU B CA 1
ATOM 1278 C C . LEU B 2 62 ? -28.395 -1.850 -1.072 1.00 18.53 60 LEU B C 1
ATOM 1279 O O . LEU B 2 62 ? -27.776 -2.917 -1.140 1.00 21.01 60 LEU B O 1
ATOM 1284 N N . GLY B 2 63 ? -28.493 -1.154 0.057 1.00 18.09 61 GLY B N 1
ATOM 1285 C CA . GLY B 2 63 ? -27.697 -1.515 1.214 1.00 16.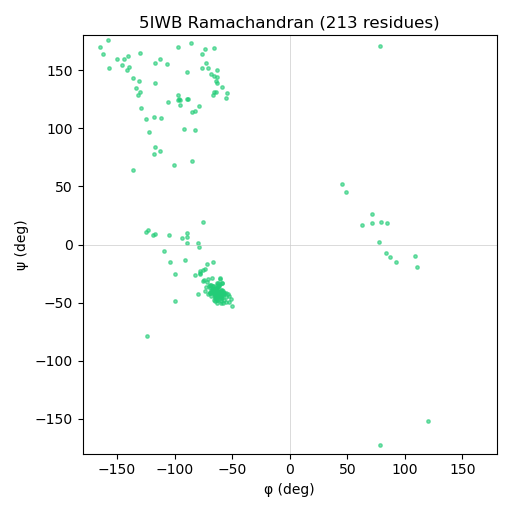90 61 GLY B CA 1
ATOM 1286 C C . GLY B 2 63 ? -26.227 -1.200 1.056 1.00 16.49 61 GLY B C 1
ATOM 1287 O O . GLY B 2 63 ? -25.388 -1.838 1.700 1.00 21.31 61 GLY B O 1
ATOM 1288 N N . ALA B 2 64 ? -25.893 -0.216 0.216 1.00 14.67 62 ALA B N 1
ATOM 1289 C CA . ALA B 2 64 ? -24.501 0.139 -0.060 1.00 14.93 62 ALA B CA 1
ATOM 1290 C C . ALA B 2 64 ? -24.006 1.103 1.020 1.00 18.39 62 ALA B C 1
ATOM 1291 O O . ALA B 2 64 ? -23.819 2.305 0.809 1.00 16.52 62 ALA B O 1
ATOM 1293 N N . LEU B 2 65 ? -23.807 0.538 2.214 1.00 15.22 63 LEU B N 1
ATOM 1294 C CA . LEU B 2 65 ? -23.433 1.350 3.370 1.00 13.46 63 LEU B CA 1
ATOM 1295 C C . LEU B 2 65 ? -22.044 1.955 3.210 1.00 16.98 63 LEU B C 1
ATOM 1296 O O . LEU B 2 65 ? -21.797 3.083 3.651 1.00 13.77 63 LEU B O 1
ATOM 1301 N N . GLU B 2 66 ? -21.116 1.224 2.596 1.00 19.02 64 GLU B N 1
ATOM 1302 C CA . GLU B 2 66 ? -19.748 1.732 2.514 1.00 18.85 64 GLU B CA 1
ATOM 1303 C C . GLU B 2 66 ? -19.679 2.986 1.653 1.00 19.97 64 GLU B C 1
ATOM 1304 O O . GLU B 2 66 ? -19.094 3.995 2.061 1.00 15.59 64 GLU B O 1
ATOM 1310 N N . LEU B 2 67 ? -20.297 2.962 0.468 1.00 15.21 65 LEU B N 1
ATOM 1311 C CA . LEU B 2 67 ? -20.345 4.177 -0.338 1.00 13.94 65 LEU B CA 1
ATOM 1312 C C . LEU B 2 67 ? -21.115 5.274 0.383 1.00 14.81 65 LEU B C 1
ATOM 1313 O O . LEU B 2 67 ? -20.758 6.453 0.299 1.00 16.21 65 LEU B O 1
ATOM 1318 N N . GLY B 2 68 ? -22.175 4.904 1.108 1.00 12.94 66 GLY B N 1
ATOM 1319 C CA . GLY B 2 68 ? -22.904 5.898 1.883 1.00 12.02 66 GLY B CA 1
ATOM 1320 C C . GLY B 2 68 ? -22.027 6.615 2.894 1.00 10.70 66 GLY B C 1
ATOM 1321 O O . GLY B 2 68 ? -22.134 7.833 3.071 1.00 14.54 66 GLY B O 1
ATOM 1322 N N . LYS B 2 69 ? -21.133 5.875 3.552 1.00 12.22 67 LYS B N 1
ATOM 1323 C CA . LYS B 2 69 ? -20.236 6.497 4.527 1.00 9.87 67 LYS B CA 1
ATOM 1324 C C . LYS B 2 69 ? -19.170 7.339 3.843 1.00 12.59 67 LYS B C 1
ATOM 1325 O O . LYS B 2 69 ? -18.762 8.382 4.373 1.00 14.06 67 LYS B O 1
ATOM 1331 N N . GLN B 2 70 ? -18.683 6.889 2.680 1.00 14.97 68 GLN B N 1
ATOM 1332 C CA . GLN B 2 70 ? -17.779 7.728 1.897 1.00 14.47 68 GLN B CA 1
ATOM 1333 C C . GLN B 2 70 ? -18.460 9.027 1.491 1.00 15.11 68 GLN B C 1
ATOM 1334 O O . GLN B 2 70 ? -17.867 10.107 1.597 1.00 15.33 68 GLN B O 1
ATOM 1340 N N . ILE B 2 71 ? -19.714 8.942 1.027 1.00 12.90 69 ILE B N 1
ATOM 1341 C CA . ILE B 2 71 ? -20.458 10.145 0.661 1.00 12.47 69 ILE B CA 1
ATOM 1342 C C . ILE B 2 71 ? -20.675 11.031 1.878 1.00 13.13 69 ILE B C 1
ATOM 1343 O O . ILE B 2 71 ? -20.624 12.263 1.784 1.00 15.26 69 ILE B O 1
ATOM 1348 N N . HIS B 2 72 ? -20.937 10.423 3.040 1.00 12.76 70 HIS B N 1
ATOM 1349 C CA . HIS B 2 72 ? -21.095 11.212 4.258 1.00 10.51 70 HIS B CA 1
ATOM 1350 C C . HIS B 2 72 ? -19.853 12.061 4.511 1.00 10.58 70 HIS B C 1
ATOM 1351 O O . HIS B 2 72 ? -19.953 13.261 4.789 1.00 11.57 70 HIS B O 1
ATOM 1358 N N . GLY B 2 73 ? -18.669 11.451 4.418 1.00 14.98 71 GLY B N 1
ATOM 1359 C CA . GLY B 2 73 ? -17.448 12.223 4.597 1.00 15.01 71 GLY B CA 1
ATOM 1360 C C . GLY B 2 73 ? -17.304 13.311 3.551 1.00 16.57 71 GLY B C 1
ATOM 1361 O O . GLY B 2 73 ? -16.906 14.435 3.858 1.00 14.33 71 GLY B O 1
ATOM 1362 N N . TYR B 2 74 ? -17.652 12.994 2.307 1.00 14.26 72 TYR B N 1
ATOM 1363 C CA . TYR B 2 74 ? -17.577 13.978 1.230 1.00 15.29 72 TYR B CA 1
ATOM 1364 C C . TYR B 2 74 ? -18.500 15.164 1.503 1.00 16.68 72 TYR B C 1
ATOM 1365 O O . TYR B 2 74 ? -18.104 16.328 1.341 1.00 17.18 72 TYR B O 1
ATOM 1374 N N . VAL B 2 75 ? -19.732 14.881 1.944 1.00 15.72 73 VAL B N 1
ATOM 1375 C CA . VAL B 2 75 ? -20.702 15.923 2.276 1.00 16.58 73 VAL B CA 1
ATOM 1376 C C . VAL B 2 75 ? -20.199 16.796 3.424 1.00 15.97 73 VAL B C 1
ATOM 1377 O O . VAL B 2 75 ? -20.330 18.028 3.401 1.00 21.51 73 VAL B O 1
ATOM 1381 N N . ILE B 2 76 ? -19.621 16.169 4.453 1.00 16.96 74 ILE B N 1
ATOM 1382 C CA . ILE B 2 76 ? -19.119 16.926 5.598 1.00 15.81 74 ILE B CA 1
ATOM 1383 C C . ILE B 2 76 ? -18.057 17.915 5.146 1.00 19.64 74 ILE B C 1
ATOM 1384 O O . ILE B 2 76 ? -18.059 19.085 5.544 1.00 21.17 74 ILE B O 1
ATOM 1389 N N . LYS B 2 77 ? -17.140 17.464 4.297 1.00 19.62 75 LYS B N 1
ATOM 1390 C CA . LYS B 2 77 ? -16.030 18.315 3.889 1.00 22.62 75 LYS B CA 1
ATOM 1391 C C . LYS B 2 77 ? -16.448 19.376 2.883 1.00 28.67 75 LYS B C 1
ATOM 1392 O O . LYS B 2 77 ? -15.774 20.405 2.773 1.00 30.13 75 LYS B O 1
ATOM 1398 N N . SER B 2 78 ? -17.546 19.159 2.167 1.00 26.51 76 SER B N 1
ATOM 1399 C CA . SER B 2 78 ? -17.989 20.051 1.106 1.00 29.97 76 SER B CA 1
ATOM 1400 C C . SER B 2 78 ? -18.908 21.156 1.601 1.00 36.46 76 SER B C 1
ATOM 1401 O O . SER B 2 78 ? -19.454 21.900 0.780 1.00 39.02 76 SER B O 1
ATOM 1404 N N . GLY B 2 79 ? -19.104 21.275 2.912 1.00 32.56 77 GLY B N 1
ATOM 1405 C CA . GLY B 2 79 ? -19.967 22.305 3.444 1.00 43.51 77 GLY B CA 1
ATOM 1406 C C . GLY B 2 79 ? -21.449 22.029 3.317 1.00 47.77 77 GLY B C 1
ATOM 1407 O O . GLY B 2 79 ? -22.256 22.879 3.712 1.00 55.31 77 GLY B O 1
ATOM 1408 N N . PHE B 2 80 ? -21.837 20.873 2.784 1.00 46.69 78 PHE B N 1
ATOM 1409 C CA . PHE B 2 80 ? -23.227 20.443 2.807 1.00 48.81 78 PHE B CA 1
ATOM 1410 C C . PHE B 2 80 ? -23.654 19.948 4.187 1.00 57.43 78 PHE B C 1
ATOM 1411 O O . PHE B 2 80 ? -24.662 19.237 4.309 1.00 57.12 78 PHE B O 1
ATOM 1419 N N . GLU B 2 81 ? -22.899 20.339 5.221 1.00 61.98 79 GLU B N 1
ATOM 1420 C CA . GLU B 2 81 ? -23.166 19.902 6.586 1.00 65.85 79 GLU B CA 1
ATOM 1421 C C . GLU B 2 81 ? -24.547 20.340 7.063 1.00 65.88 79 GLU B C 1
ATOM 1422 O O . GLU B 2 81 ? -25.159 19.659 7.891 1.00 70.10 79 GLU B O 1
ATOM 1428 N N . SER B 2 82 ? -25.062 21.455 6.552 1.00 59.52 80 SER B N 1
ATOM 1429 C CA . SER B 2 82 ? -26.286 22.045 7.078 1.00 55.85 80 SER B CA 1
ATOM 1430 C C . SER B 2 82 ? -27.505 21.831 6.181 1.00 48.43 80 SER B C 1
ATOM 1431 O O . SER B 2 82 ? -28.566 22.399 6.458 1.00 48.73 80 SER B O 1
ATOM 1434 N N . ASN B 2 83 ? -27.394 21.025 5.129 1.00 32.74 81 ASN B N 1
ATOM 1435 C CA . ASN B 2 83 ? -28.414 20.993 4.086 1.00 23.14 81 ASN B CA 1
ATOM 1436 C C . ASN B 2 83 ? -29.511 19.984 4.432 1.00 21.67 81 ASN B C 1
ATOM 1437 O O . ASN B 2 83 ? -29.230 18.801 4.646 1.00 20.41 81 ASN B O 1
ATOM 1442 N N . VAL B 2 84 ? -30.766 20.450 4.449 1.00 22.93 82 VAL B N 1
ATOM 1443 C CA . VAL B 2 84 ? -31.869 19.610 4.918 1.00 23.54 82 VAL B CA 1
ATOM 1444 C C . VAL B 2 84 ? -32.110 18.441 3.968 1.00 19.35 82 VAL B C 1
ATOM 1445 O O . VAL B 2 84 ? -32.361 17.308 4.404 1.00 21.97 82 VAL B O 1
ATOM 1449 N N . VAL B 2 85 ? -32.031 18.693 2.661 1.00 19.47 83 VAL B N 1
ATOM 1450 C CA . VAL B 2 85 ? -32.214 17.626 1.680 1.00 17.69 83 VAL B CA 1
ATOM 1451 C C . VAL B 2 85 ? -31.152 16.545 1.856 1.00 21.54 83 VAL B C 1
ATOM 1452 O O . VAL B 2 85 ? -31.454 15.345 1.810 1.00 18.71 83 VAL B O 1
ATOM 1456 N N . VAL B 2 86 ? -29.900 16.944 2.079 1.00 18.86 84 VAL B N 1
ATOM 1457 C CA . VAL B 2 86 ? -28.831 15.957 2.191 1.00 17.26 84 VAL B CA 1
ATOM 1458 C C . VAL B 2 86 ? -28.917 15.222 3.525 1.00 18.75 84 VAL B C 1
ATOM 1459 O O . VAL B 2 86 ? -28.689 14.009 3.599 1.00 15.31 84 VAL B O 1
ATOM 1463 N N . TYR B 2 87 ? -29.238 15.932 4.608 1.00 18.16 85 TYR B N 1
ATOM 1464 C CA . TYR B 2 87 ? -29.221 15.229 5.884 1.00 17.60 85 TYR B CA 1
ATOM 1465 C C . TYR B 2 87 ? -30.420 14.307 6.014 1.00 16.77 85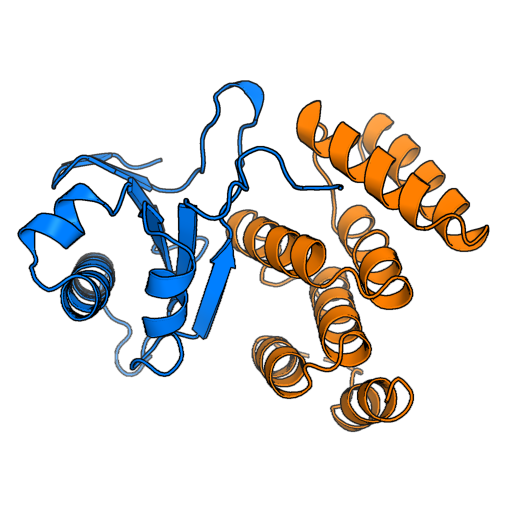 TYR B C 1
ATOM 1466 O O . TYR B 2 87 ? -30.295 13.222 6.593 1.00 16.82 85 TYR B O 1
ATOM 1475 N N . ASN B 2 88 ? -31.551 14.664 5.398 1.00 14.54 86 ASN B N 1
ATOM 1476 C CA . ASN B 2 88 ? -32.659 13.720 5.310 1.00 18.66 86 ASN B CA 1
ATOM 1477 C C . ASN B 2 88 ? -32.239 12.457 4.572 1.00 17.34 86 ASN B C 1
ATOM 1478 O O . ASN B 2 88 ? -32.603 11.345 4.972 1.00 14.44 86 ASN B O 1
ATOM 1483 N N . ALA B 2 89 ? -31.474 12.612 3.489 1.00 14.89 87 ALA B N 1
ATOM 1484 C CA . ALA B 2 89 ? -31.034 11.453 2.720 1.00 16.28 87 ALA B CA 1
ATOM 1485 C C . ALA B 2 89 ? -30.014 10.621 3.493 1.00 13.38 87 ALA B C 1
ATOM 1486 O O . ALA B 2 89 ? -30.013 9.388 3.396 1.00 15.84 87 ALA B O 1
ATOM 1488 N N . LEU B 2 90 ? -29.123 11.273 4.252 1.00 12.58 88 LEU B N 1
ATOM 1489 C CA . LEU B 2 90 ? -28.178 10.526 5.078 1.00 12.50 88 LEU B CA 1
ATOM 1490 C C . LEU B 2 90 ? -28.900 9.710 6.141 1.00 13.93 88 LEU B C 1
ATOM 1491 O O . LEU B 2 90 ? -28.543 8.551 6.393 1.00 11.89 88 LEU B O 1
ATOM 1496 N N . ILE B 2 91 ? -29.900 10.311 6.790 1.00 12.95 89 ILE B N 1
ATOM 1497 C CA . ILE B 2 91 ? -30.663 9.609 7.821 1.00 13.75 89 ILE B CA 1
ATOM 1498 C C . ILE B 2 91 ? -31.340 8.389 7.221 1.00 16.80 89 ILE B C 1
ATOM 1499 O O . ILE B 2 91 ? -31.322 7.291 7.799 1.00 14.70 89 ILE B O 1
ATOM 1504 N N . ASP B 2 92 ? -31.937 8.568 6.044 1.00 14.18 90 ASP B N 1
ATOM 1505 C CA . ASP B 2 92 ? -32.609 7.469 5.360 1.00 15.74 90 ASP B CA 1
ATOM 1506 C C . ASP B 2 92 ? -31.630 6.356 5.010 1.00 15.15 90 ASP B C 1
ATOM 1507 O O . ASP B 2 92 ? -31.945 5.168 5.160 1.00 16.78 90 ASP B O 1
ATOM 1512 N N . MET B 2 93 ? -30.430 6.722 4.561 1.00 17.22 91 MET B N 1
ATOM 1513 C CA . MET B 2 93 ? -29.430 5.722 4.204 1.00 14.38 91 MET B CA 1
ATOM 1514 C C . MET B 2 93 ? -28.993 4.930 5.431 1.00 14.11 91 MET B C 1
ATOM 1515 O O . MET B 2 93 ? -28.968 3.695 5.410 1.00 13.38 91 MET B O 1
ATOM 1520 N N . TYR B 2 94 ? -28.666 5.619 6.529 1.00 11.74 92 TYR B N 1
ATOM 1521 C CA . TYR B 2 94 ? -28.214 4.886 7.708 1.00 12.96 92 TYR B CA 1
ATOM 1522 C C . TYR B 2 94 ? -29.322 4.006 8.267 1.00 12.27 92 TYR B C 1
ATOM 1523 O O . TYR B 2 94 ? -29.066 2.857 8.647 1.00 12.53 92 TYR B O 1
ATOM 1532 N N . SER B 2 95 ? -30.556 4.522 8.334 1.00 12.12 93 SER B N 1
ATOM 1533 C CA . SER B 2 95 ? -31.630 3.721 8.910 1.00 14.01 93 SER B CA 1
ATOM 1534 C C . SER B 2 95 ? -31.922 2.497 8.049 1.00 16.03 93 SER B C 1
ATOM 1535 O O . SER B 2 95 ? -32.090 1.396 8.581 1.00 13.55 93 SER B O 1
ATOM 1538 N N . LYS B 2 96 ? -31.943 2.654 6.719 1.00 13.74 94 LYS B N 1
ATOM 1539 C CA . LYS B 2 96 ? -32.211 1.500 5.859 1.00 15.28 94 LYS B CA 1
ATOM 1540 C C . LYS B 2 96 ? -31.039 0.524 5.782 1.00 15.77 94 LYS B C 1
ATOM 1541 O O . LYS B 2 96 ? -31.251 -0.645 5.441 1.00 17.33 94 LYS B O 1
ATOM 1547 N N . CYS B 2 97 ? -29.824 0.960 6.098 1.00 13.29 95 CYS B N 1
ATOM 1548 C CA . CYS B 2 97 ? -28.678 0.064 6.193 1.00 12.48 95 CYS B CA 1
ATOM 1549 C C . CYS B 2 97 ? -28.512 -0.520 7.594 1.00 17.22 95 CYS B C 1
ATOM 1550 O O . CYS B 2 97 ? -27.476 -1.136 7.880 1.00 18.34 95 CYS B O 1
ATOM 1553 N N . GLY B 2 98 ? -29.496 -0.333 8.469 1.00 14.23 96 GLY B N 1
ATOM 1554 C CA . GLY B 2 98 ? -29.505 -1.003 9.750 1.00 16.27 96 GLY B CA 1
ATOM 1555 C C . GLY B 2 98 ? -28.721 -0.339 10.855 1.00 15.48 96 GLY B C 1
ATOM 1556 O O . GLY B 2 98 ? -28.422 -1.001 11.855 1.00 15.68 96 GLY B O 1
ATOM 1557 N N . LEU B 2 99 ? -28.400 0.947 10.730 1.00 13.89 97 LEU B N 1
ATOM 1558 C CA . LEU B 2 99 ? -27.610 1.671 11.728 1.00 12.06 97 LEU B CA 1
ATOM 1559 C C . LEU B 2 99 ? -28.463 2.803 12.305 1.00 10.51 97 LEU B C 1
ATOM 1560 O O . LEU B 2 99 ? -28.278 3.975 11.965 1.00 11.16 97 LEU B O 1
ATOM 1565 N N . LEU B 2 100 ? -29.380 2.449 13.209 1.00 10.98 98 LEU B N 1
ATOM 1566 C CA . LEU B 2 100 ? -30.255 3.466 13.788 1.00 12.59 98 LEU B CA 1
ATOM 1567 C C . LEU B 2 100 ? -29.459 4.486 14.588 1.00 11.31 98 LEU B C 1
ATOM 1568 O O . LEU B 2 100 ? -29.756 5.688 14.546 1.00 13.27 98 LEU B O 1
ATOM 1573 N N . GLU B 2 101 ? -28.448 4.031 15.325 1.00 10.97 99 GLU B N 1
ATOM 1574 C CA . GLU B 2 101 ? -27.669 4.958 16.143 1.00 13.19 99 GLU B CA 1
ATOM 1575 C C . GLU B 2 101 ? -26.967 6.004 15.284 1.00 15.44 99 GLU B C 1
ATOM 1576 O O . GLU B 2 101 ? -26.864 7.170 15.682 1.00 14.05 99 GLU B O 1
ATOM 1582 N N . GLU B 2 102 ? -26.498 5.621 14.088 1.00 13.62 100 GLU B N 1
ATOM 1583 C CA . GLU B 2 102 ? -25.886 6.610 13.201 1.00 11.03 100 GLU B CA 1
ATOM 1584 C C . GLU B 2 102 ? -26.936 7.557 12.643 1.00 13.29 100 GLU B C 1
ATOM 1585 O O . GLU B 2 102 ? -26.709 8.769 12.561 1.00 14.67 100 GLU B O 1
ATOM 1591 N N . ALA B 2 103 ? -28.092 7.022 12.243 1.00 9.84 101 ALA B N 1
ATOM 1592 C CA . ALA B 2 103 ? -29.174 7.894 11.799 1.00 13.39 101 ALA B CA 1
ATOM 1593 C C . ALA B 2 103 ? -29.555 8.895 12.887 1.00 15.66 101 ALA B C 1
ATOM 1594 O O . ALA B 2 103 ? -29.784 10.075 12.598 1.00 16.03 101 ALA B O 1
ATOM 1596 N N . ARG B 2 104 ? -29.616 8.439 14.144 1.00 12.57 102 ARG B N 1
ATOM 1597 C CA . ARG B 2 104 ? -29.898 9.335 15.272 1.00 15.32 102 ARG B CA 1
ATOM 1598 C C . ARG B 2 104 ? -28.865 10.454 15.388 1.00 14.67 102 ARG B C 1
ATOM 1599 O O . ARG B 2 104 ? -29.211 11.596 15.715 1.00 14.78 102 ARG B O 1
ATOM 1607 N N . LYS B 2 105 ? -27.586 10.147 15.149 1.00 15.18 103 LYS B N 1
ATOM 1608 C CA . LYS B 2 105 ? -26.559 11.178 15.287 1.00 12.19 103 LYS B CA 1
ATOM 1609 C C . LYS B 2 105 ? -26.704 12.250 14.210 1.00 15.19 103 LYS B C 1
ATOM 1610 O O . LYS B 2 105 ? -26.504 13.443 14.482 1.00 15.89 103 LYS B O 1
ATOM 1616 N N . VAL B 2 106 ? -27.052 11.848 12.980 1.00 14.37 104 VAL B N 1
ATOM 1617 C CA . VAL B 2 106 ? -27.326 12.830 11.931 1.00 11.61 104 VAL B CA 1
ATOM 1618 C C . VAL B 2 106 ? -28.553 13.655 12.299 1.00 16.33 104 VAL B C 1
ATOM 1619 O O . VAL B 2 106 ? -28.559 14.885 12.174 1.00 18.72 104 VAL B O 1
ATOM 1623 N N . PHE B 2 107 ? -29.617 12.979 12.750 1.00 14.34 105 PHE B N 1
ATOM 1624 C CA . PHE B 2 107 ? -30.838 13.656 13.173 1.00 13.05 105 PHE B CA 1
ATOM 1625 C C . PHE B 2 107 ? -30.538 14.739 14.206 1.00 22.49 105 PHE B C 1
ATOM 1626 O O . PHE B 2 107 ? -31.061 15.859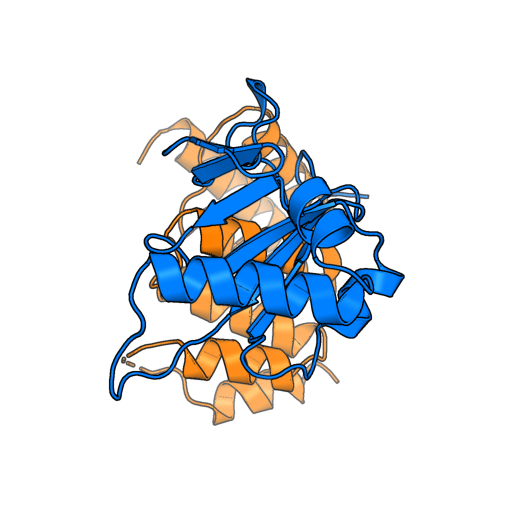 14.116 1.00 20.36 105 PHE B O 1
ATOM 1634 N N . ASP B 2 108 ? -29.684 14.424 15.184 1.00 20.01 106 ASP B N 1
ATOM 1635 C CA . ASP B 2 108 ? -29.352 15.372 16.247 1.00 21.88 106 ASP B CA 1
ATOM 1636 C C . ASP B 2 108 ? -28.466 16.515 15.760 1.00 23.79 106 ASP B C 1
ATOM 1637 O O . ASP B 2 108 ? -28.352 17.531 16.458 1.00 24.79 106 ASP B O 1
ATOM 1642 N N . GLU B 2 109 ? -27.828 16.369 14.598 1.00 20.24 107 GLU B N 1
ATOM 1643 C CA . GLU B 2 109 ? -27.011 17.440 14.030 1.00 22.23 107 GLU B CA 1
ATOM 1644 C C . GLU B 2 109 ? -27.857 18.513 13.363 1.00 36.01 107 GLU B C 1
ATOM 1645 O O . GLU B 2 109 ? -27.420 19.665 13.257 1.00 37.07 107 GLU B O 1
ATOM 1651 N N . MET B 2 110 ? -29.057 18.161 12.917 1.00 32.03 108 MET B N 1
ATOM 1652 C CA . MET B 2 110 ? -29.875 19.090 12.157 1.00 39.97 108 MET B CA 1
ATOM 1653 C C . MET B 2 110 ? -30.504 20.139 13.073 1.00 44.22 108 MET B C 1
ATOM 1654 O O . MET B 2 110 ? -30.762 19.876 14.250 1.00 43.66 108 MET B O 1
ATOM 1659 N N . PRO B 2 111 ? -30.777 21.342 12.547 1.00 54.54 109 PRO B N 1
ATOM 1660 C CA . PRO B 2 111 ? -31.458 22.400 13.298 1.00 52.42 109 PRO B CA 1
ATOM 1661 C C . PRO B 2 111 ? -32.953 22.138 13.437 1.00 54.36 109 PRO B C 1
ATOM 1662 O O . PRO B 2 111 ? -33.511 22.399 14.502 1.00 59.21 109 PRO B O 1
ATOM 1666 N N . GLU B 2 115 ? -42.080 18.660 10.692 1.00 43.20 113 GLU B N 1
ATOM 1667 C CA . GLU B 2 115 ? -40.895 18.224 9.965 1.00 48.13 113 GLU B CA 1
ATOM 1668 C C . GLU B 2 115 ? -40.652 16.726 9.987 1.00 42.81 113 GLU B C 1
ATOM 1669 O O . GLU B 2 115 ? -41.572 15.901 10.085 1.00 37.73 113 GLU B O 1
ATOM 1675 N N . LEU B 2 116 ? -39.366 16.410 9.875 1.00 36.57 114 LEU B N 1
ATOM 1676 C CA . LEU B 2 116 ? -38.871 15.080 10.177 1.00 30.21 114 LEU B CA 1
ATOM 1677 C C . LEU B 2 116 ? -39.028 14.809 11.666 1.00 26.67 114 LEU B C 1
ATOM 1678 O O . LEU B 2 116 ? -38.616 15.618 12.502 1.00 28.92 114 LEU B O 1
ATOM 1683 N N . THR B 2 117 ? -39.638 13.679 11.994 1.00 23.36 115 THR B N 1
ATOM 1684 C CA . THR B 2 117 ? -39.764 13.220 13.367 1.00 17.50 115 THR B CA 1
ATOM 1685 C C . THR B 2 117 ? -38.815 12.051 13.591 1.00 16.76 115 THR B C 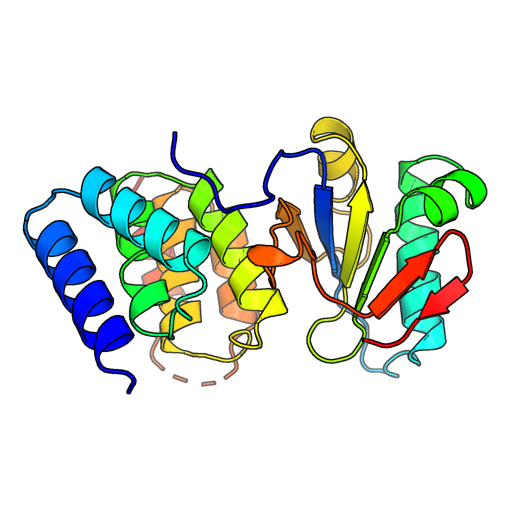1
ATOM 1686 O O . THR B 2 117 ? -38.445 11.351 12.646 1.00 18.37 115 THR B O 1
ATOM 1690 N N . TYR B 2 118 ? -38.415 11.839 14.847 1.00 16.76 116 TYR B N 1
ATOM 1691 C CA . TYR B 2 118 ? -37.645 10.630 15.123 1.00 17.53 116 TYR B CA 1
ATOM 1692 C C . TYR B 2 118 ? -38.510 9.387 14.936 1.00 15.31 116 TYR B C 1
ATOM 1693 O O . TYR B 2 118 ? -37.995 8.323 14.569 1.00 19.92 116 TYR B O 1
ATOM 1702 N N . ARG B 2 119 ? -39.824 9.514 15.149 1.00 17.12 117 ARG B N 1
ATOM 1703 C CA . ARG B 2 119 ? -40.738 8.415 14.850 1.00 17.05 117 ARG B CA 1
ATOM 1704 C C . ARG B 2 119 ? -40.568 7.928 13.414 1.00 20.40 117 ARG B C 1
ATOM 1705 O O . ARG B 2 119 ? -40.532 6.719 13.158 1.00 18.41 117 ARG B O 1
ATOM 1713 N N . ARG B 2 120 ? -40.433 8.848 12.459 1.00 18.68 118 ARG B N 1
ATOM 1714 C CA . ARG B 2 120 ? -40.276 8.393 11.080 1.00 22.01 118 ARG B CA 1
ATOM 1715 C C . ARG B 2 120 ? -38.927 7.726 10.857 1.00 15.70 118 ARG B C 1
ATOM 1716 O O . ARG B 2 120 ? -38.830 6.771 10.072 1.00 18.24 118 ARG B O 1
ATOM 1724 N N . VAL B 2 121 ? -37.879 8.226 11.516 1.00 16.13 119 VAL B N 1
ATOM 1725 C CA . VAL B 2 121 ? -36.564 7.605 11.409 1.00 14.99 119 VAL B CA 1
ATOM 1726 C C . VAL B 2 121 ? -36.619 6.181 11.944 1.00 17.58 119 VAL B C 1
ATOM 1727 O O . VAL B 2 121 ? -36.131 5.239 11.307 1.00 15.92 119 VAL B O 1
ATOM 1731 N N . VAL B 2 122 ? -37.218 6.007 13.128 1.00 15.45 120 VAL B N 1
ATOM 1732 C CA . VAL B 2 122 ? -37.325 4.674 13.719 1.00 20.54 120 VAL B CA 1
ATOM 1733 C C . VAL B 2 122 ? -38.178 3.766 12.841 1.00 18.94 120 VAL B C 1
ATOM 1734 O O . VAL B 2 122 ? -37.844 2.596 12.622 1.00 17.01 120 VAL B O 1
ATOM 1738 N N . GLU B 2 123 ? -39.294 4.285 12.321 1.00 16.40 121 GLU B N 1
ATOM 1739 C CA . GLU B 2 123 ? -40.125 3.468 11.438 1.00 18.99 121 GLU B CA 1
ATOM 1740 C C . GLU B 2 123 ? -39.351 2.974 10.221 1.00 22.53 121 GLU B C 1
ATOM 1741 O O . GLU B 2 123 ? -39.478 1.806 9.832 1.00 21.67 121 GLU B O 1
ATOM 1747 N N . SER B 2 124 ? -38.554 3.848 9.602 1.00 18.87 122 SER B N 1
ATOM 1748 C CA . SER B 2 124 ? -37.752 3.445 8.451 1.00 22.08 122 SER B CA 1
ATOM 1749 C C . SER B 2 124 ? -36.777 2.339 8.829 1.00 21.91 122 SER B C 1
ATOM 1750 O O . SER B 2 124 ? -36.626 1.354 8.095 1.00 21.21 122 SER B O 1
ATOM 1753 N N . TYR B 2 125 ? -36.109 2.491 9.975 1.00 14.24 123 TYR B N 1
ATOM 1754 C CA . TYR B 2 125 ? -35.196 1.464 10.468 1.00 14.56 123 TYR B CA 1
ATOM 1755 C C . TYR B 2 125 ? -35.920 0.141 10.699 1.00 18.43 123 TYR B C 1
ATOM 1756 O O . TYR B 2 125 ? -35.485 -0.915 10.222 1.00 18.66 123 TYR B O 1
ATOM 1765 N N . CYS B 2 126 ? -37.036 0.181 11.427 1.00 16.27 124 CYS B N 1
ATOM 1766 C CA . CYS B 2 126 ? -37.749 -1.051 11.744 1.00 21.15 124 CYS B CA 1
ATOM 1767 C C . CYS B 2 126 ? -38.274 -1.731 10.487 1.00 25.01 124 CYS B C 1
ATOM 1768 O O . CYS B 2 126 ? -38.212 -2.961 10.371 1.00 25.60 124 CYS B O 1
ATOM 1771 N N A ARG B 2 127 ? -38.793 -0.960 9.530 0.50 23.35 125 ARG B N 1
ATOM 1772 N N B ARG B 2 127 ? -38.787 -0.940 9.539 0.50 23.27 125 ARG B N 1
ATOM 1773 C CA A ARG B 2 127 ? -39.377 -1.585 8.347 0.50 26.37 125 ARG B CA 1
ATOM 1774 C CA B ARG B 2 127 ? -39.365 -1.492 8.318 0.50 26.38 125 ARG B CA 1
ATOM 1775 C C A ARG B 2 127 ? -38.311 -2.230 7.467 0.50 27.14 125 ARG B C 1
ATOM 1776 C C B ARG B 2 127 ? -38.313 -2.220 7.493 0.50 27.13 125 ARG B C 1
ATOM 1777 O O A ARG B 2 127 ? -38.599 -3.207 6.769 0.50 28.59 125 ARG B O 1
ATOM 1778 O O B ARG B 2 127 ? -38.608 -3.236 6.853 0.50 28.31 125 ARG B O 1
ATOM 1793 N N . ALA B 2 128 ? -37.078 -1.716 7.499 1.00 24.84 126 ALA B N 1
ATOM 1794 C CA . ALA B 2 128 ? -35.993 -2.334 6.749 1.00 25.75 126 ALA B CA 1
ATOM 1795 C C . ALA B 2 128 ? -35.415 -3.560 7.446 1.00 32.10 126 ALA B C 1
ATOM 1796 O O . ALA B 2 128 ? -34.680 -4.325 6.810 1.00 27.30 126 ALA B O 1
ATOM 1798 N N . LYS B 2 129 ? -35.714 -3.754 8.730 1.00 35.92 127 LYS B N 1
ATOM 1799 C CA . LYS B 2 129 ? -35.217 -4.909 9.472 1.00 39.38 127 LYS B CA 1
ATOM 1800 C C . LYS B 2 129 ? -36.187 -6.082 9.378 1.00 42.11 127 LYS B C 1
ATOM 1801 O O . LYS B 2 129 ? -35.862 -7.114 8.795 1.00 48.50 127 LYS B O 1
#